Protein AF-A0A182S7D3-F1 (afdb_monomer_lite)

Secondary structure (DSSP, 8-state):
-HHHHHHHTT--HHHHHHHHHHHHHHHHHHHHHHH--TTSS---TT--TTSPPPPPPPPSSTT----TTS--HHHHHHHHHHHHHHHHHHTTT---TTS-EEEEE-HHHHHHTTPBPTTS-BHHHHHHHH-TTEEEEE----PPB-TT--B---PPPP----EEEEPPPHHHHHHHHHTT--S---EEEESS-----BTTTTBPPP----GGGG--EESS-HHHHHHHHHHHHHHHH-SEEEETT-TT-PPPSSSEEEEEEEEEEE-SPPEEEEE--TTT-EEEEE--EEEEEEEEEESTTHHHHHHHHHHHHTSHHHHHHTTTSS-EEEEEPPPEE--EE-TTS-EE-EEEEEEEEEE--EEEEE---------

Radius of gyration: 30.89 Å; chains: 1; bounding box: 76×73×77 Å

InterPro domains:
  IPR020049 Major capsid protein-like [PF09950] (2-107)
  IPR057087 Phage neck terminator protein gp12-like [PF23961] (223-374)

pLDDT: mean 70.42, std 15.83, range [34.47, 93.56]

Organism: NCBI:txid74869

Structure (mmCIF, N/CA/C/O backbone):
data_AF-A0A182S7D3-F1
#
_entry.id   AF-A0A182S7D3-F1
#
loop_
_atom_site.group_PDB
_atom_site.id
_atom_site.type_symbol
_atom_site.label_atom_id
_atom_site.label_alt_id
_atom_site.label_comp_id
_atom_site.label_asym_id
_atom_site.label_entity_id
_atom_site.label_seq_id
_atom_site.pdbx_PDB_ins_code
_atom_site.Cartn_x
_atom_site.Cartn_y
_atom_site.Cartn_z
_atom_site.occupancy
_atom_site.B_iso_or_equiv
_atom_site.auth_seq_id
_atom_site.auth_comp_id
_atom_site.auth_asym_id
_atom_site.auth_atom_id
_atom_site.pdbx_PDB_model_num
ATOM 1 N N . MET A 1 1 ? -31.418 5.088 -16.086 1.00 52.34 1 MET A N 1
ATOM 2 C CA . MET A 1 1 ? -30.795 6.236 -15.383 1.00 52.34 1 MET A CA 1
ATOM 3 C C . MET A 1 1 ? -29.413 6.576 -15.937 1.00 52.34 1 MET A C 1
ATOM 5 O O . MET A 1 1 ? -29.243 7.694 -16.395 1.00 52.34 1 MET A O 1
ATOM 9 N N . GLU A 1 2 ? -28.441 5.656 -15.984 1.00 40.53 2 GLU A N 1
ATOM 10 C CA . GLU A 1 2 ? -27.108 5.957 -16.558 1.00 40.53 2 GLU A CA 1
ATOM 11 C C . GLU A 1 2 ? -27.115 6.039 -18.105 1.00 40.53 2 GLU A C 1
ATOM 13 O O . GLU A 1 2 ? -26.462 6.889 -18.707 1.00 40.53 2 GLU A O 1
ATOM 18 N N . THR A 1 3 ? -27.926 5.206 -18.766 1.00 48.19 3 THR A N 1
ATOM 19 C CA . THR A 1 3 ? -28.121 5.200 -20.229 1.00 48.19 3 THR A CA 1
ATOM 20 C C . THR A 1 3 ? -28.857 6.436 -20.748 1.00 48.19 3 THR A C 1
ATOM 22 O O . THR A 1 3 ? -28.578 6.905 -21.850 1.00 48.19 3 THR A O 1
ATOM 25 N N . ASP A 1 4 ? -29.760 6.995 -19.940 1.00 54.22 4 ASP A N 1
ATOM 26 C CA . ASP A 1 4 ? -30.593 8.140 -20.323 1.00 54.22 4 ASP A CA 1
ATOM 27 C C . ASP A 1 4 ? -29.790 9.452 -20.280 1.00 54.22 4 ASP A C 1
ATOM 29 O O . ASP A 1 4 ? -29.941 10.300 -21.160 1.00 54.22 4 ASP A O 1
ATOM 33 N N . MET A 1 5 ? -28.851 9.577 -19.329 1.00 55.75 5 MET A N 1
ATOM 34 C CA . MET A 1 5 ? -27.890 10.690 -19.287 1.00 55.75 5 MET A CA 1
ATOM 35 C C . MET A 1 5 ? -26.846 10.607 -20.412 1.00 55.75 5 MET A C 1
ATOM 37 O O . MET A 1 5 ? -26.496 11.626 -21.007 1.00 55.75 5 MET A O 1
ATOM 41 N N . ALA A 1 6 ? -26.390 9.401 -20.774 1.00 48.56 6 ALA A N 1
ATOM 42 C CA . ALA A 1 6 ? -25.459 9.210 -21.890 1.00 48.56 6 ALA A CA 1
ATOM 43 C C . ALA A 1 6 ? -26.079 9.588 -23.251 1.00 48.56 6 ALA A C 1
ATOM 45 O O . ALA A 1 6 ? -25.394 10.131 -24.123 1.00 48.56 6 ALA A O 1
ATOM 46 N N . SER A 1 7 ? -27.391 9.376 -23.411 1.00 51.47 7 SER A N 1
ATOM 47 C CA . SER A 1 7 ? -28.125 9.774 -24.614 1.00 51.47 7 SER A CA 1
ATOM 48 C C . SER A 1 7 ? -28.259 11.297 -24.757 1.00 51.47 7 SER A C 1
ATOM 50 O O . SER A 1 7 ? -28.251 11.795 -25.884 1.00 51.47 7 SER A O 1
ATOM 52 N N . GLN A 1 8 ? -28.334 12.052 -23.652 1.00 55.19 8 GLN A N 1
ATOM 53 C CA . GLN A 1 8 ? -28.308 13.524 -23.680 1.00 55.19 8 GLN A CA 1
ATOM 54 C C . GLN A 1 8 ? -26.914 14.081 -24.018 1.00 55.19 8 GLN A C 1
ATOM 56 O O . GLN A 1 8 ? -26.815 15.113 -24.678 1.00 55.19 8 GLN A O 1
ATOM 61 N N . ALA A 1 9 ? -25.844 13.374 -23.640 1.00 52.66 9 ALA A N 1
ATOM 62 C CA . ALA A 1 9 ? -24.460 13.776 -23.900 1.00 52.66 9 ALA A CA 1
ATOM 63 C C . ALA A 1 9 ? -23.909 13.338 -25.276 1.00 52.66 9 ALA A C 1
ATOM 65 O O . ALA A 1 9 ? -22.778 13.681 -25.613 1.00 52.66 9 ALA A O 1
ATOM 66 N N . LYS A 1 10 ? -24.677 12.584 -26.084 1.00 52.88 10 LYS A N 1
ATOM 67 C CA . LYS A 1 10 ? -24.233 11.970 -27.360 1.00 52.88 10 LYS A CA 1
ATOM 68 C C . LYS A 1 10 ? -22.954 11.118 -27.238 1.00 52.88 10 LYS A C 1
ATOM 70 O O . LYS A 1 10 ? -22.226 10.954 -28.216 1.00 52.88 10 LYS A O 1
ATOM 75 N N . ILE A 1 11 ? -22.679 10.553 -26.063 1.00 58.66 11 ILE A N 1
ATOM 76 C CA . ILE A 1 11 ? -21.536 9.657 -25.841 1.00 58.66 11 ILE A CA 1
ATOM 77 C C . ILE A 1 11 ? -22.046 8.220 -25.952 1.00 58.66 11 ILE A C 1
ATOM 79 O O . ILE A 1 11 ? -23.001 7.841 -25.274 1.00 58.66 11 ILE A O 1
ATOM 83 N N . ASN A 1 12 ? -21.421 7.402 -26.805 1.00 60.12 12 ASN A N 1
ATOM 84 C CA . ASN A 1 12 ? -21.799 5.999 -27.004 1.00 60.12 12 ASN A CA 1
ATOM 85 C C . ASN A 1 12 ? -21.278 5.106 -25.858 1.00 60.12 12 ASN A C 1
ATOM 87 O O . ASN A 1 12 ? -20.518 4.163 -26.069 1.00 60.12 12 ASN A O 1
ATOM 91 N N . LEU A 1 13 ? -21.704 5.416 -24.631 1.00 56.69 13 LEU A N 1
ATOM 92 C CA . LEU A 1 13 ? -21.283 4.745 -23.402 1.00 56.69 13 LEU A CA 1
ATOM 93 C C . LEU A 1 13 ? -21.626 3.248 -23.418 1.00 56.69 13 LEU A C 1
ATOM 95 O O . LEU A 1 13 ? -20.858 2.426 -22.926 1.00 56.69 13 LEU A O 1
ATOM 99 N N . ALA A 1 14 ? -22.763 2.879 -24.016 1.00 57.06 14 ALA A N 1
ATOM 100 C CA . ALA A 1 14 ? -23.158 1.481 -24.175 1.00 57.06 14 ALA A CA 1
ATOM 101 C C . ALA A 1 14 ? -22.202 0.721 -25.112 1.00 57.06 14 ALA A C 1
ATOM 103 O O . ALA A 1 14 ? -21.780 -0.386 -24.783 1.00 57.06 14 ALA A O 1
ATOM 104 N N . GLY A 1 15 ? -21.806 1.329 -26.236 1.00 66.00 15 GLY A N 1
ATOM 105 C CA . GLY A 1 15 ? -20.821 0.755 -27.153 1.00 66.00 15 GLY A CA 1
ATOM 106 C C . GLY A 1 15 ? -19.423 0.649 -26.540 1.00 66.00 15 GLY A C 1
ATOM 107 O O . GLY A 1 15 ? -18.718 -0.327 -26.784 1.00 66.00 15 GLY A O 1
ATOM 108 N N . ASP A 1 16 ? -19.023 1.604 -25.702 1.00 66.25 16 ASP A N 1
ATOM 109 C CA . ASP A 1 16 ? -17.737 1.556 -24.996 1.00 66.25 16 ASP A CA 1
ATOM 110 C C . ASP A 1 16 ? -17.714 0.471 -23.916 1.00 66.25 16 ASP A C 1
ATOM 112 O O . ASP A 1 16 ? -16.761 -0.307 -23.853 1.00 66.25 16 ASP A O 1
ATOM 116 N N . LYS A 1 17 ? -18.800 0.325 -23.142 1.00 68.38 17 LYS A N 1
ATOM 117 C CA . LYS A 1 17 ? -18.954 -0.774 -22.175 1.00 68.38 17 LYS A CA 1
ATOM 118 C C . LYS A 1 17 ? -18.961 -2.141 -22.871 1.00 68.38 17 LYS A C 1
ATOM 120 O O . LYS A 1 17 ? -18.296 -3.060 -22.400 1.00 68.38 17 LYS A O 1
ATOM 125 N N . GLN A 1 18 ? -19.636 -2.277 -24.017 1.00 68.38 18 GLN A N 1
ATOM 126 C CA . GLN A 1 18 ? -19.625 -3.516 -24.807 1.00 68.38 18 GLN A CA 1
ATOM 127 C C . GLN A 1 18 ? -18.236 -3.838 -25.378 1.00 68.38 18 GLN A C 1
ATOM 129 O O . GLN A 1 18 ? -17.811 -4.989 -25.316 1.00 68.38 18 GLN A O 1
ATOM 134 N N . ARG A 1 19 ? -17.492 -2.841 -25.878 1.00 67.62 19 ARG A N 1
ATOM 135 C CA . ARG A 1 19 ? -16.115 -3.028 -26.374 1.00 67.62 19 ARG A CA 1
ATOM 136 C C . ARG A 1 19 ? -15.132 -3.388 -25.260 1.00 67.62 19 ARG A C 1
ATOM 138 O O . ARG A 1 19 ? -14.285 -4.261 -25.455 1.00 67.62 19 ARG A O 1
ATOM 145 N N . ALA A 1 20 ? -15.262 -2.766 -24.090 1.00 61.56 20 ALA A N 1
ATOM 146 C CA . ALA A 1 20 ? -14.459 -3.098 -22.916 1.00 61.56 20 ALA A CA 1
ATOM 147 C C . ALA A 1 20 ? -14.761 -4.518 -22.402 1.00 61.56 20 ALA A C 1
ATOM 149 O O . ALA A 1 20 ? -13.838 -5.274 -22.086 1.00 61.56 20 ALA A O 1
ATOM 150 N N . ALA A 1 21 ? -16.040 -4.909 -22.382 1.00 65.88 21 ALA A N 1
ATOM 151 C CA . ALA A 1 21 ? -16.456 -6.265 -22.035 1.00 65.88 21 ALA A CA 1
ATOM 152 C C . ALA A 1 21 ? -15.928 -7.298 -23.044 1.00 65.88 21 ALA A C 1
ATOM 154 O O . ALA A 1 21 ? -15.332 -8.287 -22.627 1.00 65.88 21 ALA A O 1
ATOM 155 N N . ALA A 1 22 ? -16.056 -7.040 -24.351 1.00 69.75 22 ALA A N 1
ATOM 156 C CA . ALA A 1 22 ? -15.516 -7.904 -25.404 1.00 69.75 22 ALA A CA 1
ATOM 157 C C . ALA A 1 22 ? -13.999 -8.094 -25.261 1.00 69.75 22 ALA A C 1
ATOM 159 O O . ALA A 1 22 ? -13.519 -9.220 -25.239 1.00 69.75 22 ALA A O 1
ATOM 160 N N . THR A 1 23 ? -13.257 -7.009 -25.026 1.00 70.44 23 THR A N 1
ATOM 161 C CA . THR A 1 23 ? -11.801 -7.073 -24.815 1.00 70.44 23 THR A CA 1
ATOM 162 C C . THR A 1 23 ? -11.437 -7.894 -23.576 1.00 70.44 23 THR A C 1
ATOM 164 O O . THR A 1 23 ? -10.465 -8.645 -23.584 1.00 70.44 23 THR A O 1
ATOM 167 N N . THR A 1 24 ? -12.215 -7.777 -22.497 1.00 70.06 24 THR A N 1
ATOM 168 C CA . THR A 1 24 ? -11.988 -8.562 -21.275 1.00 70.06 24 THR A CA 1
ATOM 169 C C . THR A 1 24 ? -12.238 -10.048 -21.523 1.00 70.06 24 THR A C 1
ATOM 171 O O . THR A 1 24 ? -11.423 -10.872 -21.117 1.00 70.06 24 THR A O 1
ATOM 174 N N . ILE A 1 25 ? -13.309 -10.381 -22.248 1.00 76.56 25 ILE A N 1
ATOM 175 C CA . ILE A 1 25 ? -13.624 -11.755 -22.654 1.00 76.56 25 ILE A CA 1
ATOM 176 C C . ILE A 1 25 ? -12.518 -12.319 -23.551 1.00 76.56 25 ILE A C 1
ATOM 178 O O . ILE A 1 25 ? -12.080 -13.441 -23.321 1.00 76.56 25 ILE A O 1
ATOM 182 N N . ASP A 1 26 ? -12.017 -11.547 -24.517 1.00 72.12 26 ASP A N 1
ATOM 183 C CA . ASP A 1 26 ? -10.931 -11.976 -25.406 1.00 72.12 26 ASP A CA 1
ATOM 184 C C . ASP A 1 26 ? -9.629 -12.245 -24.631 1.00 72.12 26 ASP A C 1
ATOM 186 O O . ASP A 1 26 ? -8.905 -13.204 -24.913 1.00 72.12 26 ASP A O 1
ATOM 190 N N . ILE A 1 27 ? -9.325 -11.426 -23.619 1.00 69.88 27 ILE A N 1
ATOM 191 C CA . ILE A 1 27 ? -8.166 -11.630 -22.738 1.00 69.88 27 ILE A CA 1
ATOM 192 C C . ILE A 1 27 ? -8.339 -12.893 -21.894 1.00 69.88 27 ILE A C 1
ATOM 194 O O . ILE A 1 27 ? -7.408 -13.696 -21.804 1.00 69.88 27 ILE A O 1
ATOM 198 N N . ASP A 1 28 ? -9.504 -13.076 -21.276 1.00 70.62 28 ASP A N 1
ATOM 199 C CA . ASP A 1 28 ? -9.765 -14.237 -20.428 1.00 70.62 28 ASP A CA 1
ATOM 200 C C . ASP A 1 28 ? -9.790 -15.527 -21.270 1.00 70.62 28 ASP A C 1
ATOM 202 O O . ASP A 1 28 ? -9.189 -16.525 -20.875 1.00 70.62 28 ASP A O 1
ATOM 206 N N . ALA A 1 29 ? -10.337 -15.483 -22.490 1.00 75.75 29 ALA A N 1
ATOM 207 C CA . ALA A 1 29 ? -10.252 -16.572 -23.463 1.00 75.75 29 ALA A CA 1
ATOM 208 C C . ALA A 1 29 ? -8.794 -16.925 -23.802 1.00 75.75 29 ALA A C 1
ATOM 210 O O . ALA A 1 29 ? -8.410 -18.092 -23.724 1.00 75.75 29 ALA A O 1
ATOM 211 N N . ASN A 1 30 ? -7.950 -15.932 -24.102 1.00 72.62 30 ASN A N 1
ATOM 212 C CA . ASN A 1 30 ? -6.520 -16.155 -24.343 1.00 72.62 30 ASN A CA 1
ATOM 213 C C . ASN A 1 30 ? -5.810 -16.777 -23.131 1.00 72.62 30 ASN A C 1
ATOM 215 O O . ASN A 1 30 ? -4.977 -17.669 -23.298 1.00 72.62 30 ASN A O 1
ATOM 219 N N . LYS A 1 31 ? -6.155 -16.358 -21.906 1.00 72.56 31 LYS A N 1
ATOM 220 C CA . LYS A 1 31 ? -5.618 -16.966 -20.679 1.00 72.56 31 LYS A CA 1
ATOM 221 C C . LYS A 1 31 ? -6.038 -18.426 -20.541 1.00 72.56 31 LYS A C 1
ATOM 223 O O . LYS A 1 31 ? -5.186 -19.253 -20.222 1.00 72.56 31 LYS A O 1
ATOM 228 N N . PHE A 1 32 ? -7.294 -18.756 -20.836 1.00 74.38 32 PHE A N 1
ATOM 229 C CA . PHE A 1 32 ? -7.765 -20.142 -20.818 1.00 74.38 32 PHE A CA 1
ATOM 230 C C . PHE A 1 32 ? -7.046 -21.010 -21.854 1.00 74.38 32 PHE A C 1
ATOM 232 O O . PHE A 1 32 ? -6.624 -22.112 -21.517 1.00 74.38 32 PHE A O 1
ATOM 239 N N . TYR A 1 33 ? -6.815 -20.509 -23.073 1.00 75.50 33 TYR A N 1
ATOM 240 C CA . TYR A 1 33 ? -6.052 -21.247 -24.088 1.00 75.50 33 TYR A CA 1
ATOM 241 C C . TYR A 1 33 ? -4.586 -21.491 -23.691 1.00 75.50 33 TYR A C 1
ATOM 243 O O . TYR A 1 33 ? -3.996 -22.486 -24.109 1.00 75.50 33 TYR A O 1
ATOM 251 N N . LEU A 1 34 ? -3.984 -20.615 -22.879 1.00 72.12 34 LEU A N 1
ATOM 252 C CA . LEU A 1 34 ? -2.578 -20.725 -22.473 1.00 72.12 34 LEU A CA 1
ATOM 253 C C . LEU A 1 34 ? -2.375 -21.542 -21.196 1.00 72.12 34 LEU A C 1
ATOM 255 O O . LEU A 1 34 ? -1.514 -22.416 -21.170 1.00 72.12 34 LEU A O 1
ATOM 259 N N . LEU A 1 35 ? -3.145 -21.263 -20.145 1.00 72.06 35 LEU A N 1
ATOM 260 C CA . LEU A 1 35 ? -2.928 -21.808 -18.799 1.00 72.06 35 LEU A CA 1
ATOM 261 C C . LEU A 1 35 ? -3.983 -22.843 -18.387 1.00 72.06 35 LEU A C 1
ATOM 263 O O . LEU A 1 35 ? -3.781 -23.574 -17.417 1.00 72.06 35 LEU A O 1
ATOM 267 N N . GLY A 1 36 ? -5.085 -22.945 -19.131 1.00 73.06 36 GLY A N 1
ATOM 268 C CA . GLY A 1 36 ? -6.208 -23.799 -18.767 1.00 73.06 36 GLY A CA 1
ATOM 269 C C . GLY A 1 36 ? -7.051 -23.224 -17.628 1.00 73.06 36 GLY A C 1
ATOM 270 O O . GLY A 1 36 ? -6.941 -22.048 -17.274 1.00 73.06 36 GLY A O 1
ATOM 271 N N . VAL A 1 37 ? -7.921 -24.058 -17.056 1.00 70.69 37 VAL A N 1
ATOM 272 C CA . VAL A 1 37 ? -8.798 -23.688 -15.933 1.00 70.69 37 VAL A CA 1
ATOM 273 C C . VAL A 1 37 ? -8.447 -24.531 -14.713 1.00 70.69 37 VAL A C 1
ATOM 275 O O . VAL A 1 37 ? -8.541 -25.756 -14.749 1.00 70.69 37 VAL A O 1
ATOM 278 N N . GLN A 1 38 ? -8.086 -23.878 -13.607 1.00 66.25 38 GLN A N 1
ATOM 279 C CA . GLN A 1 38 ? -7.780 -24.565 -12.353 1.00 66.25 38 GLN A CA 1
ATOM 280 C C . GLN A 1 38 ? -8.989 -25.389 -11.875 1.00 66.25 38 GLN A C 1
ATOM 282 O O . GLN A 1 38 ? -10.108 -24.884 -11.802 1.00 66.25 38 GLN A O 1
ATOM 287 N N . GLY A 1 39 ? -8.765 -26.668 -11.562 1.00 66.69 39 GLY A N 1
ATOM 288 C CA . GLY A 1 39 ? -9.814 -27.581 -11.092 1.00 66.69 39 GLY A CA 1
ATOM 289 C C . GLY A 1 39 ? -10.721 -28.156 -12.188 1.00 66.69 39 GLY A C 1
ATOM 290 O O . GLY A 1 39 ? -11.685 -28.846 -11.861 1.00 66.69 39 GLY A O 1
ATOM 291 N N . LYS A 1 40 ? -10.432 -27.909 -13.473 1.00 69.69 40 LYS A N 1
ATOM 292 C CA . LYS A 1 40 ? -11.088 -28.576 -14.608 1.00 69.69 40 LYS A CA 1
ATOM 293 C C . LYS A 1 40 ? -10.045 -29.229 -15.511 1.00 69.69 40 LYS A C 1
ATOM 295 O O . LYS A 1 40 ? -8.933 -28.729 -15.629 1.00 69.69 40 LYS A O 1
ATOM 300 N N . GLU A 1 41 ? -10.423 -30.295 -16.210 1.00 68.44 41 GLU A N 1
ATOM 301 C CA . GLU A 1 41 ? -9.580 -30.988 -17.206 1.00 68.44 41 GLU A CA 1
ATOM 302 C C . GLU A 1 41 ? -9.449 -30.196 -18.526 1.00 68.44 41 GLU A C 1
ATOM 304 O O . GLU A 1 41 ? -9.427 -30.753 -19.619 1.00 68.44 41 GLU A O 1
ATOM 309 N N . ILE A 1 42 ? -9.414 -28.866 -18.440 1.00 69.56 42 ILE A N 1
ATOM 310 C CA . ILE A 1 42 ? -9.184 -27.977 -19.576 1.00 69.56 42 ILE A CA 1
ATOM 311 C C . ILE A 1 42 ? -7.753 -27.484 -19.433 1.00 69.56 42 ILE A C 1
ATOM 313 O O . ILE A 1 42 ? -7.489 -26.541 -18.684 1.00 69.56 42 ILE A O 1
ATOM 317 N N . TYR A 1 43 ? -6.838 -28.151 -20.127 1.00 70.25 43 TYR A N 1
ATOM 318 C CA . TYR A 1 43 ? -5.423 -27.807 -20.130 1.00 70.25 43 TYR A CA 1
ATOM 319 C C . TYR A 1 43 ? -5.114 -26.833 -21.265 1.00 70.25 43 TYR A C 1
ATOM 321 O O . TYR A 1 43 ? -5.550 -27.019 -22.400 1.00 70.25 43 TYR A O 1
ATOM 329 N N . GLY A 1 44 ? -4.385 -25.766 -20.940 1.00 69.62 44 GLY A N 1
ATOM 330 C CA . GLY A 1 44 ? -3.875 -24.819 -21.926 1.00 69.62 44 GLY A CA 1
ATOM 331 C C . GLY A 1 44 ? -2.528 -25.264 -22.493 1.00 69.62 44 GLY A C 1
ATOM 332 O O . GLY A 1 44 ? -1.884 -26.167 -21.960 1.00 69.62 44 GLY A O 1
ATOM 333 N N . ALA A 1 45 ? -2.065 -24.584 -23.541 1.00 69.94 45 ALA A N 1
ATOM 334 C CA . ALA A 1 45 ? -0.824 -24.914 -24.247 1.00 69.94 45 ALA A CA 1
ATOM 335 C C . ALA A 1 45 ? 0.439 -24.959 -23.355 1.00 69.94 45 ALA A C 1
ATOM 337 O O . ALA A 1 45 ? 1.431 -25.574 -23.739 1.00 69.94 45 ALA A O 1
ATOM 338 N N . LEU A 1 46 ? 0.425 -24.311 -22.184 1.00 71.50 46 LEU A N 1
ATOM 339 C CA . LEU A 1 46 ? 1.547 -24.266 -21.237 1.00 71.50 46 LEU A CA 1
ATOM 340 C C . LEU A 1 46 ? 1.351 -25.144 -19.991 1.00 71.50 46 LEU A C 1
ATOM 342 O O . LEU A 1 46 ? 2.274 -25.249 -19.189 1.00 71.50 46 LEU A O 1
ATOM 346 N N . ASN A 1 47 ? 0.170 -25.740 -19.803 1.00 68.94 47 ASN A N 1
ATOM 347 C CA . ASN A 1 47 ? -0.209 -26.450 -18.575 1.00 68.94 47 ASN A CA 1
ATOM 348 C C . ASN A 1 47 ? -0.708 -27.886 -18.841 1.00 68.94 47 ASN A C 1
ATOM 350 O O . ASN A 1 47 ? -1.376 -28.479 -17.998 1.00 68.94 47 ASN A O 1
ATOM 354 N N . ASP A 1 48 ? -0.431 -28.441 -20.025 1.00 71.25 48 ASP A N 1
ATOM 355 C CA . ASP A 1 48 ? -0.740 -29.838 -20.352 1.00 71.25 48 ASP A CA 1
ATOM 356 C C . ASP A 1 48 ? 0.133 -30.793 -19.504 1.00 71.25 48 ASP A C 1
ATOM 358 O O . ASP A 1 48 ? 1.359 -30.654 -19.509 1.00 71.25 48 ASP A O 1
ATOM 362 N N . PRO A 1 49 ? -0.451 -31.775 -18.789 1.00 65.88 49 PRO A N 1
ATOM 363 C CA . PRO A 1 49 ? 0.289 -32.776 -18.018 1.00 65.88 49 PRO A CA 1
ATOM 364 C C . PRO A 1 49 ? 1.283 -33.605 -18.842 1.00 65.88 49 PRO A C 1
ATOM 366 O O . PRO A 1 49 ? 2.251 -34.125 -18.290 1.00 65.88 49 PRO A O 1
ATOM 369 N N . ASN A 1 50 ? 1.062 -33.735 -20.153 1.00 70.88 50 ASN A N 1
ATOM 370 C CA . ASN A 1 50 ? 1.967 -34.428 -21.070 1.00 70.88 50 ASN A CA 1
ATOM 371 C C . ASN A 1 50 ? 3.061 -33.505 -21.633 1.00 70.88 50 ASN A C 1
ATOM 373 O O . ASN A 1 50 ? 3.917 -33.957 -22.401 1.00 70.88 50 ASN A O 1
ATOM 377 N N . LEU A 1 51 ? 3.052 -32.213 -21.279 1.00 68.00 51 LEU A N 1
ATOM 378 C CA . LEU A 1 51 ? 4.067 -31.274 -21.726 1.00 68.00 51 LEU A CA 1
ATOM 379 C C . LEU A 1 51 ? 5.393 -31.582 -21.036 1.00 68.00 51 LEU A C 1
ATOM 381 O O . LEU A 1 51 ? 5.517 -31.669 -19.816 1.00 68.00 51 LEU A O 1
ATOM 385 N N . THR A 1 52 ? 6.439 -31.707 -21.836 1.00 65.69 52 THR A N 1
ATOM 386 C CA . THR A 1 52 ? 7.782 -31.891 -21.297 1.00 65.69 52 THR A CA 1
ATOM 387 C C . THR A 1 52 ? 8.273 -30.603 -20.612 1.00 65.69 52 THR A C 1
ATOM 389 O O . THR A 1 52 ? 8.054 -29.516 -21.141 1.00 65.69 52 THR A O 1
ATOM 392 N N . ALA A 1 53 ? 8.992 -30.714 -19.488 1.00 65.94 53 ALA A N 1
ATOM 393 C CA . ALA A 1 53 ? 9.426 -29.572 -18.664 1.00 65.94 53 ALA A CA 1
ATOM 394 C C . ALA A 1 53 ? 10.122 -28.455 -19.465 1.00 65.94 53 ALA A C 1
ATOM 396 O O . ALA A 1 53 ? 10.968 -28.759 -20.300 1.00 65.94 53 ALA A O 1
ATOM 397 N N . ALA A 1 54 ? 9.821 -27.180 -19.212 1.00 69.31 54 ALA A N 1
ATOM 398 C CA . ALA A 1 54 ? 10.378 -26.051 -19.969 1.00 69.31 54 ALA A CA 1
ATOM 399 C C . ALA A 1 54 ? 11.923 -26.074 -20.054 1.00 69.31 54 ALA A C 1
ATOM 401 O O . ALA A 1 54 ? 12.602 -26.440 -19.095 1.00 69.31 54 ALA A O 1
ATOM 402 N N . ILE A 1 55 ? 12.494 -25.692 -21.206 1.00 75.56 55 ILE A N 1
ATOM 403 C CA . ILE A 1 55 ? 13.949 -25.480 -21.319 1.00 75.56 55 ILE A CA 1
ATOM 404 C C . ILE A 1 55 ? 14.309 -24.206 -20.551 1.00 75.56 55 ILE A C 1
ATOM 406 O O . ILE A 1 55 ? 13.717 -23.155 -20.790 1.00 75.56 55 ILE A O 1
ATOM 410 N N . VAL A 1 56 ? 15.310 -24.289 -19.677 1.00 73.38 56 VAL A N 1
ATOM 411 C CA . VAL A 1 56 ? 15.936 -23.107 -19.073 1.00 73.38 56 VAL A CA 1
ATOM 412 C C . VAL A 1 56 ? 16.951 -22.541 -20.063 1.00 73.38 56 VAL A C 1
ATOM 414 O O . VAL A 1 56 ? 17.787 -23.277 -20.587 1.00 73.38 56 VAL A O 1
ATOM 417 N N . ALA A 1 57 ? 16.871 -21.240 -20.334 1.00 75.06 57 ALA A N 1
ATOM 418 C CA . ALA A 1 57 ? 17.812 -20.554 -21.210 1.00 75.06 57 ALA A CA 1
ATOM 419 C C . ALA A 1 57 ? 19.245 -20.669 -20.652 1.00 75.06 57 ALA A C 1
ATOM 421 O O . ALA A 1 57 ? 19.444 -20.571 -19.440 1.00 75.06 57 ALA A O 1
ATOM 422 N N . ALA A 1 58 ? 20.249 -20.858 -21.514 1.00 75.88 58 ALA A N 1
ATOM 423 C CA . ALA A 1 58 ? 21.618 -21.105 -21.050 1.00 75.88 58 ALA A CA 1
ATOM 424 C C . ALA A 1 58 ? 22.177 -19.891 -20.274 1.00 75.88 58 ALA A C 1
ATOM 426 O O . ALA A 1 58 ? 21.939 -18.758 -20.692 1.00 75.88 58 ALA A O 1
ATOM 427 N N . PRO A 1 59 ? 22.905 -20.063 -19.160 1.00 72.12 59 PRO A N 1
ATOM 428 C CA . PRO A 1 59 ? 23.500 -18.930 -18.453 1.00 72.12 59 PRO A CA 1
ATOM 429 C C . PRO A 1 59 ? 24.561 -18.234 -19.321 1.00 72.12 59 PRO A C 1
ATOM 431 O O . PRO A 1 59 ? 25.210 -18.867 -20.152 1.00 72.12 59 PRO A O 1
ATOM 434 N N . VAL A 1 60 ? 24.768 -16.933 -19.096 1.00 67.19 60 VAL A N 1
ATOM 435 C CA . VAL A 1 60 ? 25.748 -16.097 -19.832 1.00 67.19 60 VAL A CA 1
ATOM 436 C C . VAL A 1 60 ? 27.212 -16.453 -19.483 1.00 67.19 60 VAL A C 1
ATOM 438 O O . VAL A 1 60 ? 28.143 -15.994 -20.137 1.00 67.19 60 VAL A O 1
ATOM 441 N N . GLY A 1 61 ? 27.442 -17.308 -18.476 1.00 62.91 61 GLY A N 1
ATOM 442 C CA . GLY A 1 61 ? 28.770 -17.755 -18.039 1.00 62.91 61 GLY A CA 1
ATOM 443 C C . GLY A 1 61 ? 28.765 -18.342 -16.622 1.00 62.91 61 GLY A C 1
ATOM 444 O O . GLY A 1 61 ? 27.707 -18.648 -16.068 1.00 62.91 61 GLY A O 1
ATOM 445 N N . ALA A 1 62 ? 29.948 -18.492 -16.015 1.00 45.25 62 ALA A N 1
ATOM 446 C CA . ALA A 1 62 ? 30.085 -18.952 -14.631 1.00 45.25 62 ALA A CA 1
ATOM 447 C C . ALA A 1 62 ? 29.550 -17.881 -13.660 1.00 45.25 62 ALA A C 1
ATOM 449 O O . ALA A 1 62 ? 30.166 -16.834 -13.489 1.00 45.25 62 ALA A O 1
ATOM 450 N N . GLY A 1 63 ? 28.379 -18.138 -13.068 1.00 56.84 63 GLY A N 1
ATOM 451 C CA . GLY A 1 63 ? 27.646 -17.190 -12.214 1.00 56.84 63 GLY A CA 1
ATOM 452 C C . GLY A 1 63 ? 26.596 -16.333 -12.940 1.00 56.84 63 GLY A C 1
ATOM 453 O O . GLY A 1 63 ? 26.011 -15.451 -12.323 1.00 56.84 63 GLY A O 1
ATOM 454 N N . GLY A 1 64 ? 26.351 -16.572 -14.236 1.00 53.59 64 GLY A N 1
ATOM 455 C CA . GLY A 1 64 ? 25.487 -15.730 -15.069 1.00 53.59 64 GLY A CA 1
ATOM 456 C C . GLY A 1 64 ? 23.983 -15.974 -14.898 1.00 53.59 64 GLY A C 1
ATOM 457 O O . GLY A 1 64 ? 23.516 -17.112 -14.853 1.00 53.59 64 GLY A O 1
ATOM 458 N N . SER A 1 65 ? 23.224 -14.879 -14.885 1.00 62.62 65 SER A N 1
ATOM 459 C CA . SER A 1 65 ? 21.760 -14.839 -14.964 1.00 62.62 65 SER A CA 1
ATOM 460 C C . SER A 1 65 ? 21.246 -15.497 -16.266 1.00 62.62 65 SER A C 1
ATOM 462 O O . SER A 1 65 ? 21.810 -15.255 -17.336 1.00 62.62 65 SER A O 1
ATOM 464 N N . PRO A 1 66 ? 20.183 -16.329 -16.230 1.00 70.81 66 PRO A N 1
ATOM 465 C CA . PRO A 1 66 ? 19.570 -16.906 -17.432 1.00 70.81 66 PRO A CA 1
ATOM 466 C C . PRO A 1 66 ? 18.661 -15.910 -18.178 1.00 70.81 66 PRO A C 1
ATOM 468 O O . PRO A 1 66 ? 18.036 -16.269 -19.181 1.00 70.81 66 PRO A O 1
ATOM 471 N N . LEU A 1 67 ? 18.537 -14.670 -17.691 1.00 77.69 67 LEU A N 1
ATOM 472 C CA . LEU A 1 67 ? 17.622 -13.676 -18.241 1.00 77.69 67 LEU A CA 1
ATOM 473 C C . LEU A 1 67 ? 18.046 -13.260 -19.654 1.00 77.69 67 LEU A C 1
ATOM 475 O O . LEU A 1 67 ? 19.179 -12.865 -19.902 1.00 77.69 67 LEU A O 1
ATOM 479 N N . TRP A 1 68 ? 17.092 -13.256 -20.589 1.00 76.12 68 TRP A N 1
ATOM 480 C CA . TRP A 1 68 ? 17.300 -12.772 -21.964 1.00 76.12 68 TRP A CA 1
ATOM 481 C C . TRP A 1 68 ? 17.727 -11.297 -22.054 1.00 76.12 68 TRP A C 1
ATOM 483 O O . TRP A 1 68 ? 18.214 -10.866 -23.105 1.00 76.12 68 TRP A O 1
ATOM 493 N N . ALA A 1 69 ? 17.538 -10.528 -20.976 1.00 74.94 69 ALA A N 1
ATOM 494 C CA . ALA A 1 69 ? 17.998 -9.149 -20.860 1.00 74.94 69 ALA A CA 1
ATOM 495 C C . ALA A 1 69 ? 19.528 -9.052 -20.940 1.00 74.94 69 ALA A C 1
ATOM 497 O O . ALA A 1 69 ? 20.026 -8.232 -21.708 1.00 74.94 69 ALA A O 1
ATOM 498 N N . ASP A 1 70 ? 20.227 -9.958 -20.256 1.00 78.50 70 ASP A N 1
ATOM 499 C CA . ASP A 1 70 ? 21.683 -9.924 -20.063 1.00 78.50 70 ASP A CA 1
ATOM 500 C C . ASP A 1 70 ? 22.448 -10.625 -21.197 1.00 78.50 70 ASP A C 1
ATOM 502 O O . ASP A 1 70 ? 23.675 -10.619 -21.236 1.00 78.50 70 ASP A O 1
ATOM 506 N N . LYS A 1 71 ? 21.718 -11.253 -22.127 1.00 78.62 71 LYS A N 1
ATOM 507 C CA . LYS A 1 71 ? 22.283 -12.034 -23.231 1.00 78.62 71 LYS A CA 1
ATOM 508 C C . LYS A 1 71 ? 22.689 -11.175 -24.415 1.00 78.62 71 LYS A C 1
ATOM 510 O O . LYS A 1 71 ? 21.950 -10.275 -24.820 1.00 78.62 71 LYS A O 1
ATOM 515 N N . ASP A 1 72 ? 23.794 -11.548 -25.045 1.00 82.94 72 ASP A N 1
ATOM 516 C CA . ASP A 1 72 ? 24.170 -11.014 -26.348 1.00 82.94 72 ASP A CA 1
ATOM 517 C C . ASP A 1 72 ? 23.292 -11.589 -27.486 1.00 82.94 72 ASP A C 1
ATOM 519 O O . ASP A 1 72 ? 22.487 -12.514 -27.322 1.00 82.94 72 ASP A O 1
ATOM 523 N N . THR A 1 73 ? 23.429 -11.008 -28.675 1.00 79.88 73 THR A N 1
ATOM 524 C CA . THR A 1 73 ? 22.675 -11.380 -29.881 1.00 79.88 73 THR A CA 1
ATOM 525 C C . THR A 1 73 ? 22.910 -12.846 -30.296 1.00 79.88 73 THR A C 1
ATOM 527 O O . THR A 1 73 ? 21.973 -13.520 -30.729 1.00 79.88 73 THR A O 1
ATOM 530 N N . GLN A 1 74 ? 24.121 -13.382 -30.117 1.00 82.19 74 GLN A N 1
ATOM 531 C CA . GLN A 1 74 ? 24.467 -14.759 -30.484 1.00 82.19 74 GLN A CA 1
ATOM 532 C C . GLN A 1 74 ? 23.926 -15.776 -29.469 1.00 82.19 74 GLN A C 1
ATOM 534 O O . GLN A 1 74 ? 23.406 -16.822 -29.850 1.00 82.19 74 GLN A O 1
ATOM 539 N N . GLN A 1 75 ? 23.979 -15.461 -28.180 1.00 84.56 75 GLN A N 1
ATOM 540 C CA . GLN A 1 75 ? 23.427 -16.254 -27.088 1.00 84.56 75 GLN A CA 1
ATOM 541 C C . GLN A 1 75 ? 21.904 -16.368 -27.202 1.00 84.56 75 GLN A C 1
ATOM 543 O O . GLN A 1 75 ? 21.360 -17.459 -27.037 1.00 84.56 75 GLN A O 1
ATOM 548 N N . ARG A 1 76 ? 21.214 -15.278 -27.568 1.00 84.88 76 ARG A N 1
ATOM 549 C CA . ARG A 1 76 ? 19.766 -15.305 -27.853 1.00 84.88 76 ARG A CA 1
ATOM 550 C C . ARG A 1 76 ? 19.434 -16.195 -29.051 1.00 84.88 76 ARG A C 1
ATOM 552 O O . ARG A 1 76 ? 18.468 -16.950 -28.999 1.00 84.88 76 ARG A O 1
ATOM 559 N N . TYR A 1 77 ? 20.235 -16.136 -30.115 1.00 84.81 77 TYR A N 1
ATOM 560 C CA . TYR A 1 77 ? 20.079 -17.028 -31.267 1.00 84.81 77 TYR A CA 1
ATOM 561 C C . TYR A 1 77 ? 20.283 -18.503 -30.876 1.00 84.81 77 TYR A C 1
ATOM 563 O O . TYR A 1 77 ? 19.467 -19.357 -31.224 1.00 84.81 77 TYR A O 1
ATOM 571 N N . ASN A 1 78 ? 21.314 -18.795 -30.080 1.00 85.75 78 ASN A N 1
ATOM 572 C CA . ASN A 1 78 ? 21.612 -20.145 -29.605 1.00 85.75 78 ASN A CA 1
ATOM 573 C C . ASN A 1 78 ? 20.503 -20.725 -28.712 1.00 85.75 78 ASN A C 1
ATOM 575 O O . ASN A 1 78 ? 20.228 -21.919 -28.801 1.00 85.75 78 ASN A O 1
ATOM 579 N N . ASP A 1 79 ? 19.822 -19.909 -27.902 1.00 84.69 79 ASP A N 1
ATOM 580 C CA . ASP A 1 79 ? 18.658 -20.369 -27.132 1.00 84.69 79 ASP A CA 1
ATOM 581 C C . ASP A 1 79 ? 17.501 -20.813 -28.040 1.00 84.69 79 ASP A C 1
ATOM 583 O O . ASP A 1 79 ? 16.860 -21.832 -27.777 1.00 84.69 79 ASP A O 1
ATOM 587 N N . VAL A 1 80 ? 17.230 -20.071 -29.122 1.00 85.12 80 VAL A N 1
ATOM 588 C CA . VAL A 1 80 ? 16.177 -20.437 -30.086 1.00 85.12 80 VAL A CA 1
ATOM 589 C C . VAL A 1 80 ? 16.556 -21.716 -30.834 1.00 85.12 80 VAL A C 1
ATOM 591 O O . VAL A 1 80 ? 15.706 -22.582 -31.043 1.00 85.12 80 VAL A O 1
ATOM 594 N N . LEU A 1 81 ? 17.836 -21.891 -31.172 1.00 85.75 81 LEU A N 1
ATOM 595 C CA . LEU A 1 81 ? 18.331 -23.148 -31.731 1.00 85.75 81 LEU A CA 1
ATOM 596 C C . LEU A 1 81 ? 18.220 -24.311 -30.743 1.00 85.75 81 LEU A C 1
ATOM 598 O O . LEU A 1 81 ? 17.854 -25.407 -31.152 1.00 85.75 81 LEU A O 1
ATOM 602 N N . ALA A 1 82 ? 18.483 -24.095 -29.453 1.00 86.25 82 ALA A N 1
ATOM 603 C CA . ALA A 1 82 ? 18.311 -25.123 -28.429 1.00 86.25 82 ALA A CA 1
ATOM 604 C C . ALA A 1 82 ? 16.835 -25.534 -28.276 1.00 86.25 82 ALA A C 1
ATOM 606 O O . ALA A 1 82 ? 16.532 -26.723 -28.141 1.00 86.25 82 ALA A O 1
ATOM 607 N N . LEU A 1 83 ? 15.911 -24.569 -28.365 1.00 84.75 83 LEU A N 1
ATOM 608 C CA . LEU A 1 83 ? 14.469 -24.825 -28.397 1.00 84.75 83 LEU A CA 1
ATOM 609 C C . LEU A 1 83 ? 14.082 -25.686 -29.604 1.00 84.75 83 LEU A C 1
ATOM 611 O O . LEU A 1 83 ? 13.386 -26.691 -29.453 1.00 84.75 83 LEU A O 1
ATOM 615 N N . PHE A 1 84 ? 14.575 -25.326 -30.788 1.00 85.06 84 PHE A N 1
ATOM 616 C CA . PHE A 1 84 ? 14.312 -26.082 -32.006 1.00 85.06 84 PHE A CA 1
ATOM 617 C C . PHE A 1 84 ? 14.944 -27.479 -31.968 1.00 85.06 84 PHE A C 1
ATOM 619 O O . PHE A 1 84 ? 14.274 -28.464 -32.258 1.00 85.06 84 PHE A O 1
ATOM 626 N N . ALA A 1 85 ? 16.191 -27.604 -31.514 1.00 84.69 85 ALA A N 1
ATOM 627 C CA . ALA A 1 85 ? 16.864 -28.890 -31.364 1.00 84.69 85 ALA A CA 1
ATOM 628 C C . ALA A 1 85 ? 16.076 -29.836 -30.449 1.00 84.69 85 ALA A C 1
ATOM 630 O O . ALA A 1 85 ? 15.977 -31.032 -30.723 1.00 84.69 85 ALA A O 1
ATOM 631 N N . ARG A 1 86 ? 15.462 -29.323 -29.378 1.00 83.00 86 ARG A N 1
ATOM 632 C CA . ARG A 1 86 ? 14.575 -30.134 -28.540 1.00 83.00 86 ARG A CA 1
ATOM 633 C C . ARG A 1 86 ? 13.323 -30.585 -29.287 1.00 83.00 86 ARG A C 1
ATOM 635 O O . ARG A 1 86 ? 12.969 -31.755 -29.171 1.00 83.00 86 ARG A O 1
ATOM 642 N N . LEU A 1 87 ? 12.685 -29.702 -30.051 1.00 83.00 87 LEU A N 1
ATOM 643 C CA . LEU A 1 87 ? 11.519 -30.050 -30.868 1.00 83.00 87 LEU A CA 1
ATOM 644 C C . LEU A 1 87 ? 11.853 -31.166 -31.874 1.00 83.00 87 LEU A C 1
ATOM 646 O O . LEU A 1 87 ? 11.103 -32.135 -32.003 1.00 83.00 87 LEU A O 1
ATOM 650 N N . VAL A 1 88 ? 13.010 -31.078 -32.532 1.00 84.44 88 VAL A N 1
ATOM 651 C CA . VAL A 1 88 ? 13.505 -32.108 -33.460 1.00 84.44 88 VAL A CA 1
ATOM 652 C C . VAL A 1 88 ? 13.749 -33.435 -32.730 1.00 84.44 88 VAL A C 1
ATOM 654 O O . VAL A 1 88 ? 13.311 -34.485 -33.192 1.00 84.44 88 VAL A O 1
ATOM 657 N N . ASN A 1 89 ? 14.381 -33.405 -31.551 1.00 84.31 89 ASN A N 1
ATOM 658 C CA . ASN A 1 89 ? 14.613 -34.613 -30.750 1.00 84.31 89 ASN A CA 1
ATOM 659 C C . ASN A 1 89 ? 13.304 -35.267 -30.275 1.00 84.31 89 ASN A C 1
ATOM 661 O O . ASN A 1 89 ? 13.179 -36.489 -30.294 1.00 84.31 89 ASN A O 1
ATOM 665 N N . GLN A 1 90 ? 12.315 -34.467 -29.873 1.00 79.38 90 GLN A N 1
ATOM 666 C CA . GLN A 1 90 ? 11.008 -34.960 -29.422 1.00 79.38 90 GLN A CA 1
ATOM 667 C C . GLN A 1 90 ? 10.175 -35.544 -30.558 1.00 79.38 90 GLN A C 1
ATOM 669 O O . GLN A 1 90 ? 9.474 -36.532 -30.365 1.00 79.38 90 GLN A O 1
ATOM 674 N N . SER A 1 91 ? 10.288 -34.964 -31.748 1.00 79.56 91 SER A N 1
ATOM 675 C CA . SER A 1 91 ? 9.640 -35.466 -32.958 1.00 79.56 91 SER A CA 1
ATOM 676 C C . SER A 1 91 ? 10.420 -36.592 -33.642 1.00 79.56 91 SER A C 1
ATOM 678 O O . SER A 1 91 ? 10.045 -36.999 -34.736 1.00 79.56 91 SER A O 1
ATOM 680 N N . GLN A 1 92 ? 11.501 -37.096 -33.028 1.00 79.62 92 GLN A N 1
ATOM 681 C CA . GLN A 1 92 ? 12.374 -38.131 -33.596 1.00 79.62 92 GLN A CA 1
ATOM 682 C C . GLN A 1 92 ? 12.883 -37.785 -35.012 1.00 79.62 92 GLN A C 1
ATOM 684 O O . GLN A 1 92 ? 13.083 -38.669 -35.842 1.00 79.62 92 GLN A O 1
ATOM 689 N N . GLY A 1 93 ? 13.092 -36.493 -35.294 1.00 73.12 93 GLY A N 1
ATOM 690 C CA . GLY A 1 93 ? 13.568 -36.004 -36.591 1.00 73.12 93 GLY A CA 1
ATOM 691 C C . GLY A 1 93 ? 12.490 -35.833 -37.667 1.00 73.12 93 GLY A C 1
ATOM 692 O O . GLY A 1 93 ? 12.837 -35.593 -38.819 1.00 73.12 93 GLY A O 1
ATOM 693 N N . LEU A 1 94 ? 11.201 -35.944 -37.322 1.00 80.06 94 LEU A N 1
ATOM 694 C CA . LEU A 1 94 ? 10.095 -35.732 -38.267 1.00 80.06 94 LEU A CA 1
ATOM 695 C C . LEU A 1 94 ? 9.830 -34.253 -38.581 1.00 80.06 94 LEU A C 1
ATOM 697 O O . LEU A 1 94 ? 9.171 -33.966 -39.574 1.00 80.06 94 LEU A O 1
ATOM 701 N N . ILE A 1 95 ? 10.321 -33.335 -37.743 1.00 83.12 95 ILE A N 1
ATOM 702 C CA . ILE A 1 95 ? 10.192 -31.886 -37.931 1.00 83.12 95 ILE A CA 1
ATOM 703 C C . ILE A 1 95 ? 11.542 -31.323 -38.379 1.00 83.12 95 ILE A C 1
ATOM 705 O O . ILE A 1 95 ? 12.566 -31.588 -37.749 1.00 83.12 95 ILE A O 1
ATOM 709 N N . SER A 1 96 ? 11.536 -30.533 -39.449 1.00 81.56 96 SER A N 1
ATOM 710 C CA . SER A 1 96 ? 12.708 -29.880 -40.043 1.00 81.56 96 SER A CA 1
ATOM 711 C C . SER A 1 96 ? 12.566 -28.353 -40.038 1.00 81.56 96 SER A C 1
ATOM 713 O O . SER A 1 96 ? 11.487 -27.800 -39.846 1.00 81.56 96 SER A O 1
ATOM 715 N N . GLU A 1 97 ? 13.658 -27.632 -40.299 1.00 80.75 97 GLU A N 1
ATOM 716 C CA . GLU A 1 97 ? 13.709 -26.158 -40.342 1.00 80.75 97 GLU A CA 1
ATOM 717 C C . GLU A 1 97 ? 12.890 -25.537 -41.492 1.00 80.75 97 GLU A C 1
ATOM 719 O O . GLU A 1 97 ? 12.784 -24.311 -41.630 1.00 80.75 97 GLU A O 1
ATOM 724 N N . ARG A 1 98 ? 12.336 -26.401 -42.348 1.00 82.50 98 ARG A N 1
ATOM 725 C CA . ARG A 1 98 ? 11.512 -26.050 -43.503 1.00 82.50 98 ARG A CA 1
ATOM 726 C C . ARG A 1 98 ? 10.015 -26.123 -43.262 1.00 82.50 98 ARG A C 1
ATOM 728 O O . ARG A 1 98 ? 9.259 -25.582 -44.068 1.00 82.50 98 ARG A O 1
ATOM 735 N N . ASP A 1 99 ? 9.605 -26.749 -42.169 1.00 85.50 99 ASP A N 1
ATOM 736 C CA . ASP A 1 99 ? 8.195 -26.884 -41.839 1.00 85.50 99 ASP A CA 1
ATOM 737 C C . ASP A 1 99 ? 7.606 -25.553 -41.355 1.00 85.50 99 ASP A C 1
ATOM 739 O O . ASP A 1 99 ? 8.325 -24.618 -40.988 1.00 85.50 99 ASP A O 1
ATOM 743 N N . GLU A 1 100 ? 6.277 -25.455 -41.367 1.00 83.69 100 GLU A N 1
ATOM 744 C CA . GLU A 1 100 ? 5.564 -24.283 -40.861 1.00 83.69 100 GLU A CA 1
ATOM 745 C C . GLU A 1 100 ? 5.679 -24.212 -39.334 1.00 83.69 100 GLU A C 1
ATOM 747 O O . GLU A 1 100 ? 4.930 -24.847 -38.590 1.00 83.69 100 GLU A O 1
ATOM 752 N N . LEU A 1 101 ? 6.640 -23.422 -38.857 1.00 82.69 101 LEU A N 1
ATOM 753 C CA . LEU A 1 101 ? 6.932 -23.275 -37.437 1.00 82.69 101 LEU A CA 1
ATOM 754 C C . LEU A 1 101 ? 6.354 -21.968 -36.907 1.00 82.69 101 LEU A C 1
ATOM 756 O O . LEU A 1 101 ? 6.507 -20.900 -37.502 1.00 82.69 101 LEU A O 1
ATOM 760 N N . VAL A 1 102 ? 5.721 -22.041 -35.739 1.00 80.44 102 VAL A N 1
ATOM 761 C CA . VAL A 1 102 ? 5.185 -20.871 -35.046 1.00 80.44 102 VAL A CA 1
ATOM 762 C C . VAL A 1 102 ? 5.937 -20.673 -33.741 1.00 80.44 102 VAL A C 1
ATOM 764 O O . VAL A 1 102 ? 5.818 -21.475 -32.819 1.00 80.44 102 VAL A O 1
ATOM 767 N N . LEU A 1 103 ? 6.681 -19.572 -33.645 1.00 79.94 103 LEU A N 1
ATOM 768 C CA . LEU A 1 103 ? 7.347 -19.172 -32.411 1.00 79.94 103 LEU A CA 1
ATOM 769 C C . LEU A 1 103 ? 6.514 -18.105 -31.712 1.00 79.94 103 LEU A C 1
ATOM 771 O O . LEU A 1 103 ? 6.423 -16.960 -32.162 1.00 79.94 103 LEU A O 1
ATOM 775 N N . ALA A 1 104 ? 5.896 -18.490 -30.604 1.00 76.31 104 ALA A N 1
ATOM 776 C CA . ALA A 1 104 ? 5.062 -17.599 -29.824 1.00 76.31 104 ALA A CA 1
ATOM 777 C C . ALA A 1 104 ? 5.853 -16.993 -28.656 1.00 76.31 104 ALA A C 1
ATOM 779 O O . ALA A 1 104 ? 6.449 -17.719 -27.865 1.00 76.31 104 ALA A O 1
ATOM 780 N N . MET A 1 105 ? 5.881 -15.663 -28.547 1.00 75.69 105 MET A N 1
ATOM 781 C CA . MET A 1 105 ? 6.643 -14.967 -27.502 1.00 75.69 105 MET A CA 1
ATOM 782 C C . MET A 1 105 ? 5.984 -13.670 -27.041 1.00 75.69 105 MET A C 1
ATOM 784 O O . MET A 1 105 ? 5.148 -13.096 -27.743 1.00 75.69 105 MET A O 1
ATOM 788 N N . SER A 1 106 ? 6.389 -13.183 -25.866 1.00 75.31 106 SER A N 1
ATOM 789 C CA . SER A 1 106 ? 5.897 -11.911 -25.338 1.00 75.31 106 SER A CA 1
ATOM 790 C C . SER A 1 106 ? 6.371 -10.721 -26.189 1.00 75.31 106 SER A C 1
ATOM 792 O O . SER A 1 106 ? 7.451 -10.774 -26.796 1.00 75.31 106 SER A O 1
ATOM 794 N N . PRO A 1 107 ? 5.607 -9.611 -26.237 1.00 70.62 107 PRO A N 1
ATOM 795 C CA . PRO A 1 107 ? 6.020 -8.405 -26.951 1.00 70.62 107 PRO A CA 1
ATOM 796 C C . PRO A 1 107 ? 7.391 -7.893 -26.499 1.00 70.62 107 PRO A C 1
ATOM 798 O O . PRO A 1 107 ? 8.187 -7.489 -27.346 1.00 70.62 107 PRO A O 1
ATOM 801 N N . SER A 1 108 ? 7.677 -7.978 -25.197 1.00 74.00 108 SER A N 1
ATOM 802 C CA . SER A 1 108 ? 8.938 -7.543 -24.592 1.00 74.00 108 SER A CA 1
ATOM 803 C C . SER A 1 108 ? 10.131 -8.377 -25.065 1.00 74.00 108 SER A C 1
ATOM 805 O O . SER A 1 108 ? 11.161 -7.810 -25.428 1.00 74.00 108 SER A O 1
ATOM 807 N N . LEU A 1 109 ? 9.995 -9.708 -25.145 1.00 72.50 109 LEU A N 1
ATOM 808 C CA . LEU A 1 109 ? 11.061 -10.580 -25.661 1.00 72.50 109 LEU A CA 1
ATOM 809 C C . LEU A 1 109 ? 11.268 -10.397 -27.166 1.00 72.50 109 LEU A C 1
ATOM 811 O O . LEU A 1 109 ? 12.403 -10.406 -27.638 1.00 72.50 109 LEU A O 1
ATOM 815 N N . ARG A 1 110 ? 10.197 -10.136 -27.922 1.00 77.12 110 ARG A N 1
ATOM 816 C CA . ARG A 1 110 ? 10.306 -9.885 -29.364 1.00 77.12 110 ARG A CA 1
ATOM 817 C C . ARG A 1 110 ? 11.143 -8.647 -29.684 1.00 77.12 110 ARG A C 1
ATOM 819 O O . ARG A 1 110 ? 11.879 -8.662 -30.664 1.00 77.12 110 ARG A O 1
ATOM 826 N N . VAL A 1 111 ? 11.057 -7.581 -28.883 1.00 79.38 111 VAL A N 1
ATOM 827 C CA . VAL A 1 111 ? 11.897 -6.382 -29.081 1.00 79.38 111 VAL A CA 1
ATOM 828 C C . VAL A 1 111 ? 13.384 -6.738 -28.983 1.00 79.38 111 VAL A C 1
ATOM 830 O O . VAL A 1 111 ? 14.191 -6.227 -29.756 1.00 79.38 111 VAL A O 1
ATOM 833 N N . LYS A 1 112 ? 13.749 -7.682 -28.108 1.00 78.12 112 LYS A N 1
ATOM 834 C CA . LYS A 1 112 ? 15.140 -8.118 -27.917 1.00 78.12 112 LYS A CA 1
ATOM 835 C C . LYS A 1 112 ? 15.716 -8.903 -29.107 1.00 78.12 112 LYS A C 1
ATOM 837 O O . LYS A 1 112 ? 16.936 -8.958 -29.238 1.00 78.12 112 LYS A O 1
ATOM 842 N N . LEU A 1 113 ? 14.880 -9.430 -30.011 1.00 78.19 113 LEU A N 1
ATOM 843 C CA . LEU A 1 113 ? 15.327 -10.025 -31.284 1.00 78.19 113 LEU A CA 1
ATOM 844 C C . LEU A 1 113 ? 15.782 -8.985 -32.320 1.00 78.19 113 LEU A C 1
ATOM 846 O O . LEU A 1 113 ? 16.432 -9.336 -33.305 1.00 78.19 113 LEU A O 1
ATOM 850 N N . GLY A 1 114 ? 15.439 -7.713 -32.104 1.00 75.88 114 GLY A N 1
ATOM 851 C CA . GLY A 1 114 ? 15.913 -6.598 -32.920 1.00 75.88 114 GLY A CA 1
ATOM 852 C C . GLY A 1 114 ? 17.352 -6.178 -32.614 1.00 75.88 114 GLY A C 1
ATOM 853 O O . GLY A 1 114 ? 17.913 -5.403 -33.382 1.00 75.88 114 GLY A O 1
ATOM 854 N N . GLY A 1 115 ? 17.954 -6.679 -31.527 1.00 74.94 115 GLY A N 1
ATOM 855 C CA . GLY A 1 115 ? 19.353 -6.402 -31.198 1.00 74.94 115 GLY A CA 1
ATOM 856 C C . GLY A 1 115 ? 20.285 -6.866 -32.318 1.00 74.94 115 GLY A C 1
ATOM 857 O O . GLY A 1 115 ? 20.149 -7.992 -32.804 1.00 74.94 115 GLY A O 1
ATOM 858 N N . ALA A 1 116 ? 21.190 -5.986 -32.745 1.00 70.62 116 ALA A N 1
ATOM 859 C CA . ALA A 1 116 ? 22.195 -6.269 -33.762 1.00 70.62 116 ALA A CA 1
ATOM 860 C C . ALA A 1 116 ? 23.510 -6.732 -33.120 1.00 70.62 116 ALA A C 1
ATOM 862 O O . ALA A 1 116 ? 23.819 -6.375 -31.985 1.00 70.62 116 ALA A O 1
ATOM 863 N N . THR A 1 117 ? 24.271 -7.557 -33.833 1.00 74.38 117 THR A N 1
ATOM 864 C CA . THR A 1 117 ? 25.693 -7.788 -33.546 1.00 74.38 117 THR A CA 1
ATOM 865 C C . THR A 1 117 ? 26.541 -6.618 -34.049 1.00 74.38 117 THR A C 1
ATOM 867 O O . THR A 1 117 ? 26.076 -5.804 -34.849 1.00 74.38 117 THR A O 1
ATOM 870 N N . ASP A 1 118 ? 27.825 -6.610 -33.685 1.00 67.94 118 ASP A N 1
ATOM 871 C CA . ASP A 1 118 ? 28.844 -5.684 -34.208 1.00 67.94 118 ASP A CA 1
ATOM 872 C C . ASP A 1 118 ? 28.973 -5.705 -35.747 1.00 67.94 118 ASP A C 1
ATOM 874 O O . ASP A 1 118 ? 29.503 -4.778 -36.353 1.00 67.94 118 ASP A O 1
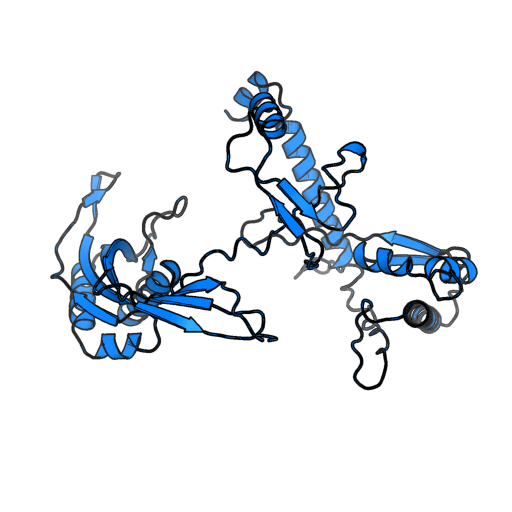ATOM 878 N N . PHE A 1 119 ? 28.439 -6.741 -36.405 1.00 72.00 119 PHE A N 1
ATOM 879 C CA . PHE A 1 119 ? 28.383 -6.875 -37.864 1.00 72.00 119 PHE A CA 1
ATOM 880 C C . PHE A 1 119 ? 27.050 -6.408 -38.474 1.00 72.00 119 PHE A C 1
ATOM 882 O O . PHE A 1 119 ? 26.757 -6.708 -39.632 1.00 72.00 119 PHE A O 1
ATOM 889 N N . ASN A 1 120 ? 26.226 -5.684 -37.708 1.00 69.12 120 ASN A N 1
ATOM 890 C CA . ASN A 1 120 ? 24.922 -5.154 -38.117 1.00 69.12 120 ASN A CA 1
ATOM 891 C C . ASN A 1 120 ? 23.931 -6.236 -38.606 1.00 69.12 120 ASN A C 1
ATOM 893 O O . ASN A 1 120 ? 23.075 -5.998 -39.463 1.00 69.12 120 ASN A O 1
ATOM 897 N N . ILE A 1 121 ? 24.055 -7.456 -38.075 1.00 79.31 121 ILE A N 1
ATOM 898 C CA . ILE A 1 121 ? 23.118 -8.558 -38.310 1.00 79.31 121 ILE A CA 1
ATOM 899 C C . ILE A 1 121 ? 22.292 -8.739 -37.036 1.00 79.31 121 ILE A C 1
ATOM 901 O O . ILE A 1 121 ? 22.846 -8.940 -35.957 1.00 79.31 121 ILE A O 1
ATOM 905 N N . SER A 1 122 ? 20.968 -8.658 -37.154 1.00 83.06 122 SER A N 1
ATOM 906 C CA . SER A 1 122 ? 20.048 -8.880 -36.036 1.00 83.06 122 SER A CA 1
ATOM 907 C C . SER A 1 122 ? 19.736 -10.362 -35.830 1.00 83.06 122 SER A C 1
ATOM 909 O O . SER A 1 122 ? 19.799 -11.147 -36.781 1.00 83.06 122 SER A O 1
ATOM 911 N N . VAL A 1 123 ? 19.317 -10.739 -34.612 1.00 81.62 123 VAL A N 1
ATOM 912 C CA . VAL A 1 123 ? 18.823 -12.107 -34.334 1.00 81.62 123 VAL A CA 1
ATOM 913 C C . VAL A 1 123 ? 17.709 -12.477 -35.311 1.00 81.62 123 VAL A C 1
ATOM 915 O O . VAL A 1 123 ? 17.682 -13.588 -35.828 1.00 81.62 123 VAL A O 1
ATOM 918 N N . MET A 1 124 ? 16.817 -11.528 -35.612 1.00 80.62 124 MET A N 1
ATOM 919 C CA . MET A 1 124 ? 15.735 -11.731 -36.574 1.00 80.62 124 MET A CA 1
ATOM 920 C C . MET A 1 124 ? 16.259 -12.162 -37.948 1.00 80.62 124 MET A C 1
ATOM 922 O O . MET A 1 124 ? 15.806 -13.165 -38.491 1.00 80.62 124 MET A O 1
ATOM 926 N N . LYS A 1 125 ? 17.270 -11.461 -38.474 1.00 83.50 125 LYS A N 1
ATOM 927 C CA . LYS A 1 125 ? 17.868 -11.789 -39.771 1.00 83.50 125 LYS A CA 1
ATOM 928 C C . LYS A 1 125 ? 18.553 -13.157 -39.756 1.00 83.50 125 LYS A C 1
ATOM 930 O O . LYS A 1 125 ? 18.496 -13.881 -40.746 1.00 83.50 125 LYS A O 1
ATOM 935 N N . MET A 1 126 ? 19.179 -13.529 -38.638 1.00 83.75 126 MET A N 1
ATOM 936 C CA . MET A 1 126 ? 19.770 -14.862 -38.465 1.00 83.75 126 MET A CA 1
ATOM 937 C C . MET A 1 126 ? 18.697 -15.959 -38.473 1.00 83.75 126 MET A C 1
ATOM 939 O O . MET A 1 126 ? 18.869 -16.974 -39.142 1.00 83.75 126 MET A O 1
ATOM 943 N N . LEU A 1 127 ? 17.570 -15.736 -37.789 1.00 85.00 127 LEU A N 1
ATOM 944 C CA . LEU A 1 127 ? 16.446 -16.674 -37.744 1.00 85.00 127 LEU A CA 1
ATOM 945 C C . LEU A 1 127 ? 15.766 -16.834 -39.105 1.00 85.00 127 LEU A C 1
ATOM 947 O O . LEU A 1 127 ? 15.508 -17.961 -39.506 1.00 85.00 127 LEU A O 1
ATOM 951 N N . GLU A 1 128 ? 15.528 -15.743 -39.832 1.00 84.62 128 GLU A N 1
ATOM 952 C CA . GLU A 1 128 ? 14.951 -15.776 -41.187 1.00 84.62 128 GLU A CA 1
ATOM 953 C C . GLU A 1 128 ? 15.875 -16.457 -42.204 1.00 84.62 128 GLU A C 1
ATOM 955 O O . GLU A 1 128 ? 15.413 -17.041 -43.179 1.00 84.62 128 GLU A O 1
ATOM 960 N N . THR A 1 129 ? 17.191 -16.393 -41.985 1.00 87.06 129 THR A N 1
ATOM 961 C CA . THR A 1 129 ? 18.161 -17.071 -42.855 1.00 87.06 129 THR A CA 1
ATOM 962 C C . THR A 1 129 ? 18.197 -18.579 -42.591 1.00 87.06 129 THR A C 1
ATOM 964 O O . THR A 1 129 ? 18.411 -19.355 -43.519 1.00 87.06 129 THR A O 1
ATOM 967 N N . TYR A 1 130 ? 18.011 -19.004 -41.336 1.00 85.69 130 TYR A N 1
ATOM 968 C CA . TYR A 1 130 ? 18.076 -20.414 -40.943 1.00 85.69 130 TYR A CA 1
ATOM 969 C C . TYR A 1 130 ? 16.738 -21.151 -41.106 1.00 85.69 130 TYR A C 1
ATOM 971 O O . TYR A 1 130 ? 16.707 -22.261 -41.632 1.00 85.69 130 TYR A O 1
ATOM 979 N N . PHE A 1 131 ? 15.629 -20.537 -40.687 1.00 85.50 131 PHE A N 1
ATOM 980 C CA . PHE A 1 131 ? 14.288 -21.101 -40.810 1.00 85.50 131 PHE A CA 1
ATOM 981 C C . PHE A 1 131 ? 13.585 -20.538 -42.039 1.00 85.50 131 PHE A C 1
ATOM 983 O O . PHE A 1 131 ? 13.359 -19.334 -42.132 1.00 85.50 131 PHE A O 1
ATOM 990 N N . SER A 1 132 ? 13.164 -21.407 -42.954 1.00 80.81 132 SER A N 1
ATOM 991 C CA . SER A 1 132 ? 12.524 -20.937 -44.193 1.00 80.81 132 SER A CA 1
ATOM 992 C C . SER A 1 132 ? 11.065 -20.499 -44.015 1.00 80.81 132 SER A C 1
ATOM 994 O O . SER A 1 132 ? 10.619 -19.616 -44.740 1.00 80.81 132 SER A O 1
ATOM 996 N N . ASN A 1 133 ? 10.342 -21.057 -43.032 1.00 81.62 133 ASN A N 1
ATOM 997 C CA . ASN A 1 133 ? 8.911 -20.803 -42.803 1.00 81.62 133 ASN A CA 1
ATOM 998 C C . ASN A 1 133 ? 8.581 -20.516 -41.321 1.00 81.62 133 ASN A C 1
ATOM 1000 O O . ASN A 1 133 ? 7.591 -21.012 -40.780 1.00 81.62 133 ASN A O 1
ATOM 1004 N N . LEU A 1 134 ? 9.410 -19.717 -40.637 1.00 81.94 134 LEU A N 1
ATOM 1005 C CA . LEU A 1 134 ? 9.165 -19.335 -39.241 1.00 81.94 134 LEU A CA 1
ATOM 1006 C C . LEU A 1 134 ? 8.226 -18.130 -39.134 1.00 81.94 134 LEU A C 1
ATOM 1008 O O . LEU A 1 134 ? 8.542 -17.027 -39.577 1.00 81.94 134 LEU A O 1
ATOM 1012 N N . ARG A 1 135 ? 7.103 -18.307 -38.435 1.00 77.75 135 ARG A N 1
ATOM 1013 C CA . ARG A 1 135 ? 6.176 -17.226 -38.089 1.00 77.75 135 ARG A CA 1
ATOM 1014 C C . ARG A 1 135 ? 6.272 -16.878 -36.609 1.00 77.75 135 ARG A C 1
ATOM 1016 O O . ARG A 1 135 ? 5.936 -17.685 -35.746 1.00 77.75 135 ARG A O 1
ATOM 1023 N N . ILE A 1 136 ? 6.667 -15.643 -36.306 1.00 72.94 136 ILE A N 1
ATOM 1024 C CA . ILE A 1 136 ? 6.727 -15.148 -34.925 1.00 72.94 136 ILE A CA 1
ATOM 1025 C C . ILE A 1 136 ? 5.394 -14.500 -34.550 1.00 72.94 136 ILE A C 1
ATOM 1027 O O . ILE A 1 136 ? 5.027 -13.449 -35.082 1.00 72.94 136 ILE A O 1
ATOM 1031 N N . ILE A 1 137 ? 4.674 -15.109 -33.608 1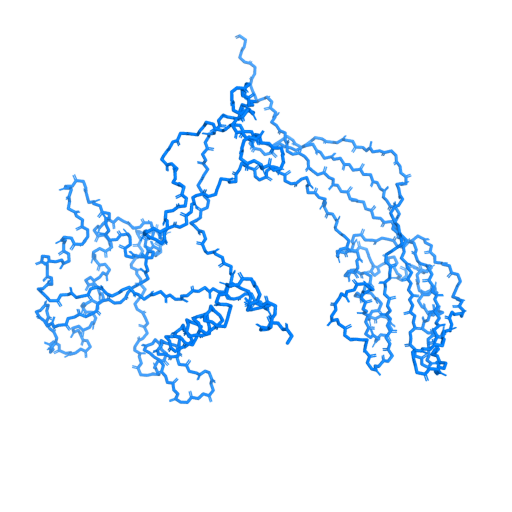.00 68.50 137 ILE A N 1
ATOM 1032 C CA . ILE A 1 137 ? 3.426 -14.566 -33.065 1.00 68.50 137 ILE A CA 1
ATOM 1033 C C . ILE A 1 137 ? 3.713 -13.896 -31.725 1.00 68.50 137 ILE A C 1
ATOM 1035 O O . ILE A 1 137 ? 4.408 -14.428 -30.861 1.00 68.50 137 ILE A O 1
ATOM 1039 N N . LYS A 1 138 ? 3.142 -12.707 -31.546 1.00 61.81 138 LYS A N 1
ATOM 1040 C CA . LYS A 1 138 ? 3.168 -11.995 -30.271 1.00 61.81 138 LYS A CA 1
ATOM 1041 C C . LYS A 1 138 ? 2.010 -12.493 -29.423 1.00 61.81 138 LYS A C 1
ATOM 1043 O O . LYS A 1 138 ? 0.861 -12.304 -29.811 1.00 61.81 138 LYS A O 1
ATOM 1048 N N . ILE A 1 139 ? 2.312 -13.067 -28.269 1.00 55.81 139 ILE A N 1
ATOM 1049 C CA . ILE A 1 139 ? 1.309 -13.376 -27.255 1.00 55.81 139 ILE A CA 1
ATOM 1050 C C . ILE A 1 139 ? 1.454 -12.338 -26.152 1.00 55.81 139 ILE A C 1
ATOM 1052 O O . ILE A 1 139 ? 2.436 -12.333 -25.414 1.00 55.81 139 ILE A O 1
ATOM 1056 N N . SER A 1 140 ? 0.493 -11.420 -26.073 1.00 50.47 140 SER A N 1
ATOM 1057 C CA . SER A 1 140 ? 0.380 -10.526 -24.923 1.00 50.47 140 SER A CA 1
ATOM 1058 C C . SER A 1 140 ? -0.263 -11.305 -23.779 1.00 50.47 140 SER A C 1
ATOM 1060 O O . SER A 1 140 ? -1.360 -11.831 -23.940 1.00 50.47 140 SER A O 1
ATOM 1062 N N . ASN A 1 141 ? 0.404 -11.381 -22.629 1.00 45.50 141 ASN A N 1
ATOM 1063 C CA . ASN A 1 141 ? -0.139 -11.991 -21.410 1.00 45.50 141 ASN A CA 1
ATOM 1064 C C . ASN A 1 141 ? -1.091 -11.051 -20.640 1.00 45.50 141 ASN A C 1
ATOM 1066 O O . ASN A 1 141 ? -1.508 -11.362 -19.524 1.00 45.50 141 ASN A O 1
ATOM 1070 N N . GLY A 1 142 ? -1.499 -9.943 -21.264 1.00 47.78 142 GLY A N 1
ATOM 1071 C CA . GLY A 1 142 ? -2.473 -9.006 -20.719 1.00 47.78 142 GLY A CA 1
ATOM 1072 C C . GLY A 1 142 ? -1.924 -8.159 -19.572 1.00 47.78 142 GLY A C 1
ATOM 1073 O O . GLY A 1 142 ? -0.722 -8.082 -19.340 1.00 47.78 142 GLY A O 1
ATOM 1074 N N . TYR A 1 143 ? -2.846 -7.505 -18.872 1.00 38.03 143 TYR A N 1
ATOM 1075 C CA . TYR A 1 143 ? -2.586 -6.701 -17.681 1.00 38.03 143 TYR A CA 1
ATOM 1076 C C . TYR A 1 143 ? -2.838 -7.556 -16.434 1.00 38.03 143 TYR A C 1
ATOM 1078 O O . TYR A 1 143 ? -3.790 -8.350 -16.399 1.00 38.03 143 TYR A O 1
ATOM 1086 N N . THR A 1 144 ? -2.005 -7.414 -15.407 1.00 40.69 144 THR A N 1
ATOM 1087 C CA . THR A 1 144 ? -2.332 -7.933 -14.077 1.00 40.69 144 THR A CA 1
ATOM 1088 C C . THR A 1 144 ? -3.385 -7.023 -13.465 1.00 40.69 144 THR A C 1
ATOM 1090 O O . THR A 1 144 ? -3.201 -5.810 -13.392 1.00 40.69 144 THR A O 1
ATOM 1093 N N . LYS A 1 145 ? -4.514 -7.615 -13.082 1.00 36.97 145 LYS A N 1
ATOM 1094 C CA . LYS A 1 145 ? -5.549 -6.942 -12.302 1.00 36.97 145 LYS A CA 1
ATOM 1095 C C . LYS A 1 145 ? -5.080 -6.933 -10.845 1.00 36.97 145 LYS A C 1
ATOM 1097 O O . LYS A 1 145 ? -4.562 -7.951 -10.385 1.00 36.97 145 LYS A O 1
ATOM 1102 N N . ASP A 1 146 ? -5.243 -5.817 -10.148 1.00 37.44 146 ASP A N 1
ATOM 1103 C CA . ASP A 1 146 ? -5.184 -5.823 -8.687 1.00 37.44 146 ASP A CA 1
ATOM 1104 C C . ASP A 1 146 ? -6.397 -6.586 -8.115 1.00 37.44 146 ASP A C 1
ATOM 1106 O O . ASP A 1 146 ? -7.307 -7.000 -8.847 1.00 37.44 146 ASP A O 1
ATOM 1110 N N . SER A 1 147 ? -6.431 -6.768 -6.796 1.00 34.47 147 SER A N 1
ATOM 1111 C CA . SER A 1 147 ? -7.560 -7.370 -6.071 1.00 34.47 147 SER A CA 1
ATOM 1112 C C . SER A 1 147 ? -8.889 -6.610 -6.234 1.00 34.47 147 SER A C 1
ATOM 1114 O O . SER A 1 147 ? -9.924 -7.110 -5.800 1.00 34.47 147 SER A O 1
ATOM 1116 N N . ALA A 1 148 ? -8.889 -5.445 -6.895 1.00 35.16 148 ALA A N 1
ATOM 1117 C CA . ALA A 1 148 ? -10.052 -4.608 -7.172 1.00 35.16 148 ALA A CA 1
ATOM 1118 C C . ALA A 1 148 ? -10.466 -4.596 -8.661 1.00 35.16 148 ALA A C 1
ATOM 1120 O O . ALA A 1 148 ? -11.314 -3.795 -9.058 1.00 35.16 148 ALA A O 1
ATOM 1121 N N . PHE A 1 149 ? -9.908 -5.484 -9.497 1.00 35.50 149 PHE A N 1
ATOM 1122 C CA . PHE A 1 149 ? -10.225 -5.612 -10.928 1.00 35.50 149 PHE A CA 1
ATOM 1123 C C . PHE A 1 149 ? -9.991 -4.336 -11.765 1.00 35.50 149 PHE A C 1
ATOM 1125 O O . PHE A 1 149 ? -10.575 -4.192 -12.845 1.00 35.50 149 PHE A O 1
ATOM 1132 N N . ARG A 1 150 ? -9.104 -3.427 -11.332 1.00 37.12 150 ARG A N 1
ATOM 1133 C CA . ARG A 1 150 ? -8.754 -2.217 -12.097 1.00 37.12 150 ARG A CA 1
ATOM 1134 C C . ARG A 1 150 ? -7.628 -2.494 -13.102 1.00 37.12 150 ARG A C 1
ATOM 1136 O O . ARG A 1 150 ? -6.710 -3.270 -12.841 1.00 37.12 150 ARG A O 1
ATOM 1143 N N . GLN A 1 151 ? -7.713 -1.877 -14.286 1.00 38.25 151 GLN A N 1
ATOM 1144 C CA . GLN A 1 151 ? -6.642 -1.925 -15.289 1.00 38.25 151 GLN A CA 1
ATOM 1145 C C . GLN A 1 151 ? -5.512 -0.984 -14.862 1.00 38.25 151 GLN A C 1
ATOM 1147 O O . GLN A 1 151 ? -5.713 0.228 -14.821 1.00 38.25 151 GLN A O 1
ATOM 1152 N N . VAL A 1 152 ? -4.329 -1.531 -14.580 1.00 36.69 152 VAL A N 1
ATOM 1153 C CA . VAL A 1 152 ? -3.125 -0.740 -14.296 1.00 36.69 152 VAL A CA 1
ATOM 1154 C C . VAL A 1 152 ? -2.231 -0.756 -15.546 1.00 36.69 152 VAL A C 1
ATOM 1156 O O . VAL A 1 152 ? -1.890 -1.845 -16.021 1.00 36.69 152 VAL A O 1
ATOM 1159 N N . PRO A 1 153 ? -1.881 0.402 -16.140 1.00 41.22 153 PRO A N 1
ATOM 1160 C CA . PRO A 1 153 ? -0.981 0.457 -17.289 1.00 41.22 153 PRO A CA 1
ATOM 1161 C C . PRO A 1 153 ? 0.393 -0.120 -16.931 1.00 41.22 153 PRO A C 1
ATOM 1163 O O . PRO A 1 153 ? 0.949 0.197 -15.883 1.00 41.22 153 PRO A O 1
ATOM 1166 N N . LEU A 1 154 ? 0.947 -0.962 -17.807 1.00 39.50 154 LEU A N 1
ATOM 1167 C CA . LEU A 1 154 ? 2.289 -1.511 -17.635 1.00 39.50 154 LEU A CA 1
ATOM 1168 C C . LEU A 1 154 ? 3.305 -0.543 -18.257 1.00 39.50 154 LEU A C 1
ATOM 1170 O O . LEU A 1 154 ? 3.304 -0.350 -19.475 1.00 39.50 154 LEU A O 1
ATOM 1174 N N . PHE A 1 155 ? 4.151 0.062 -17.431 1.00 45.91 155 PHE A N 1
ATOM 1175 C CA . PHE A 1 155 ? 5.212 0.964 -17.875 1.00 45.91 155 PHE A CA 1
ATOM 1176 C C . PHE A 1 155 ? 6.527 0.204 -18.097 1.00 45.91 155 PHE A C 1
ATOM 1178 O O . PHE A 1 155 ? 6.750 -0.862 -17.520 1.00 45.91 155 PHE A O 1
ATOM 1185 N N . HIS A 1 156 ? 7.394 0.728 -18.970 1.00 38.38 156 HIS A N 1
ATOM 1186 C CA . HIS A 1 156 ? 8.780 0.259 -19.042 1.00 38.38 156 HIS A CA 1
ATOM 1187 C C . HIS A 1 156 ? 9.453 0.526 -17.684 1.00 38.38 156 HIS A C 1
ATOM 1189 O O . HIS A 1 156 ? 9.114 1.537 -17.066 1.00 38.38 156 HIS A O 1
ATOM 1195 N N . PRO A 1 157 ? 10.359 -0.344 -17.194 1.00 42.91 157 PRO A N 1
ATOM 1196 C CA . PRO A 1 157 ? 11.126 -0.048 -15.988 1.00 42.91 157 PRO A CA 1
ATOM 1197 C C . PRO A 1 157 ? 11.744 1.357 -16.076 1.00 42.91 157 PRO A C 1
ATOM 1199 O O . PRO A 1 157 ? 12.208 1.732 -17.159 1.00 42.91 157 PRO A O 1
ATOM 1202 N N . PRO A 1 158 ? 11.698 2.139 -14.981 1.00 47.97 158 PRO A N 1
ATOM 1203 C CA . PRO A 1 158 ? 12.200 3.505 -14.975 1.00 47.97 158 PRO A CA 1
ATOM 1204 C C . PRO A 1 158 ? 13.673 3.512 -15.385 1.00 47.97 158 PRO A C 1
ATOM 1206 O O . PRO A 1 158 ? 14.452 2.664 -14.949 1.00 47.97 158 PRO A O 1
ATOM 1209 N N . PHE A 1 159 ? 14.027 4.440 -16.267 1.00 45.59 159 PHE A N 1
ATOM 1210 C CA . PHE A 1 159 ? 15.407 4.752 -16.602 1.00 45.59 159 PHE A CA 1
ATOM 1211 C C . PHE A 1 159 ? 15.672 6.179 -16.132 1.00 45.59 159 PHE A C 1
ATOM 1213 O O . PHE A 1 159 ? 14.882 7.082 -16.415 1.00 45.59 159 PHE A O 1
ATOM 1220 N N . ASP A 1 160 ? 16.752 6.363 -15.382 1.00 47.06 160 ASP A N 1
ATOM 1221 C CA . ASP A 1 160 ? 17.095 7.664 -14.824 1.00 47.06 160 ASP A CA 1
ATOM 1222 C C . ASP A 1 160 ? 17.645 8.568 -15.930 1.00 47.06 160 ASP A C 1
ATOM 1224 O O . ASP A 1 160 ? 18.522 8.175 -16.704 1.00 47.06 160 ASP A O 1
ATOM 1228 N N . ILE A 1 161 ? 17.112 9.786 -16.013 1.00 47.09 161 ILE A N 1
ATOM 1229 C CA . ILE A 1 161 ? 17.570 10.826 -16.936 1.00 47.09 161 ILE A CA 1
ATOM 1230 C C . ILE A 1 161 ? 17.884 12.095 -16.156 1.00 47.09 161 ILE A C 1
ATOM 1232 O O . ILE A 1 161 ? 17.104 12.536 -15.311 1.00 47.09 161 ILE A O 1
ATOM 1236 N N . SER A 1 162 ? 19.017 12.718 -16.463 1.00 51.22 162 SER A N 1
ATOM 1237 C CA . SER A 1 162 ? 19.320 14.059 -15.974 1.00 51.22 162 SER A CA 1
ATOM 1238 C C . SER A 1 162 ? 18.505 15.073 -16.778 1.00 51.22 162 SER A C 1
ATOM 1240 O O . SER A 1 162 ? 18.572 15.110 -18.007 1.00 51.22 162 SER A O 1
ATOM 1242 N N . ALA A 1 163 ? 17.712 15.892 -16.090 1.00 51.88 163 ALA A N 1
ATOM 1243 C CA . ALA A 1 163 ? 16.900 16.930 -16.711 1.00 51.88 163 ALA A CA 1
ATOM 1244 C C . ALA A 1 163 ? 16.992 18.241 -15.929 1.00 51.88 163 ALA A C 1
ATOM 1246 O O . ALA A 1 163 ? 16.993 18.250 -14.699 1.00 51.88 163 ALA A O 1
ATOM 1247 N N . GLN A 1 164 ? 17.033 19.363 -16.646 1.00 47.88 164 GLN A N 1
ATOM 1248 C CA . GLN A 1 164 ? 17.059 20.698 -16.067 1.00 47.88 164 GLN A CA 1
ATOM 1249 C C . GLN A 1 164 ? 15.638 21.271 -16.001 1.00 47.88 164 GLN A C 1
ATOM 1251 O O . GLN A 1 164 ? 15.011 21.555 -17.023 1.00 47.88 164 GLN A O 1
ATOM 1256 N N . VAL A 1 165 ? 15.128 21.472 -14.785 1.00 50.59 165 VAL A N 1
ATOM 1257 C CA . VAL A 1 165 ? 13.823 22.107 -14.549 1.00 50.59 165 VAL A CA 1
ATOM 1258 C C . VAL A 1 165 ? 13.998 23.627 -14.484 1.00 50.59 165 VAL A C 1
ATOM 1260 O O . VAL A 1 165 ? 14.819 24.129 -13.719 1.00 50.59 165 VAL A O 1
ATOM 1263 N N . GLN A 1 166 ? 13.217 24.371 -15.267 1.00 56.06 166 GLN A N 1
ATOM 1264 C CA . GLN A 1 166 ? 13.226 25.835 -15.310 1.00 56.06 166 GLN A CA 1
ATOM 1265 C C . GLN A 1 166 ? 11.827 26.419 -15.050 1.00 56.06 166 GLN A C 1
ATOM 1267 O O . GLN A 1 166 ? 10.797 25.762 -15.232 1.00 56.06 166 GLN A O 1
ATOM 1272 N N . ALA A 1 167 ? 11.790 27.680 -14.611 1.00 50.72 167 ALA A N 1
ATOM 1273 C CA . ALA A 1 167 ? 10.550 28.443 -14.509 1.00 50.72 167 ALA A CA 1
ATOM 1274 C C . ALA A 1 167 ? 9.968 28.727 -15.906 1.00 50.72 167 ALA A C 1
ATOM 1276 O O . ALA A 1 167 ? 10.711 28.899 -16.872 1.00 50.72 167 ALA A O 1
ATOM 1277 N N . LEU A 1 168 ? 8.638 28.790 -16.003 1.00 60.41 168 LEU A N 1
ATOM 1278 C CA . LEU A 1 168 ? 7.942 29.129 -17.246 1.00 60.41 168 LEU A CA 1
ATOM 1279 C C . LEU A 1 168 ? 8.236 30.564 -17.672 1.00 60.41 168 LEU A C 1
ATOM 1281 O O . LEU A 1 168 ? 8.259 31.482 -16.849 1.00 60.41 168 LEU A O 1
ATOM 1285 N N . THR A 1 169 ? 8.401 30.761 -18.976 1.00 68.25 169 THR A N 1
ATOM 1286 C CA . THR A 1 169 ? 8.543 32.099 -19.547 1.00 68.25 169 THR A CA 1
ATOM 1287 C C . THR A 1 169 ? 7.172 32.755 -19.753 1.00 68.25 169 THR A C 1
ATOM 1289 O O . THR A 1 169 ? 6.132 32.094 -19.753 1.00 68.25 169 THR A O 1
ATOM 1292 N N . TYR A 1 170 ? 7.144 34.079 -19.938 1.00 57.19 170 TYR A N 1
ATOM 1293 C CA . TYR A 1 170 ? 5.903 34.848 -20.114 1.00 57.19 170 TYR A CA 1
ATOM 1294 C C . TYR A 1 170 ? 5.047 34.367 -21.302 1.00 57.19 170 TYR A C 1
ATOM 1296 O O . TYR A 1 170 ? 3.821 34.342 -21.211 1.00 57.19 170 TYR A O 1
ATOM 1304 N N . SER A 1 171 ? 5.680 33.938 -22.397 1.00 68.81 171 SER A N 1
ATOM 1305 C CA . SER A 1 171 ? 4.986 33.378 -23.562 1.00 68.81 171 SER A CA 1
ATOM 1306 C C . SER A 1 171 ? 4.359 32.012 -23.282 1.00 68.81 171 SER A C 1
ATOM 1308 O O . SER A 1 171 ? 3.267 31.734 -23.776 1.00 68.81 171 SER A O 1
ATOM 1310 N N . ASP A 1 172 ? 5.001 31.181 -22.457 1.00 59.03 172 ASP A N 1
ATOM 1311 C CA . ASP A 1 172 ? 4.487 29.850 -22.110 1.00 59.03 172 ASP A CA 1
ATOM 1312 C C . ASP A 1 172 ? 3.276 29.958 -21.178 1.00 59.03 172 ASP A C 1
ATOM 1314 O O . ASP A 1 172 ? 2.294 29.235 -21.337 1.00 59.03 172 ASP A O 1
ATOM 1318 N N . LEU A 1 173 ? 3.297 30.927 -20.257 1.00 60.31 173 LEU A N 1
ATOM 1319 C CA . LEU A 1 173 ? 2.162 31.233 -19.384 1.00 60.31 173 LEU A CA 1
ATOM 1320 C C . LEU A 1 173 ? 0.929 31.695 -20.175 1.00 60.31 173 LEU A C 1
ATOM 1322 O O . LEU A 1 173 ? -0.180 31.269 -19.866 1.00 60.31 173 LEU A O 1
ATOM 1326 N N . GLN A 1 174 ? 1.110 32.502 -21.228 1.00 67.25 174 GLN A N 1
ATOM 1327 C CA . GLN A 1 174 ? 0.008 32.907 -22.114 1.00 67.25 174 GLN A CA 1
ATOM 1328 C C . GLN A 1 174 ? -0.555 31.737 -22.931 1.00 67.25 174 GLN A C 1
ATOM 1330 O O . GLN A 1 174 ? -1.757 31.682 -23.194 1.00 67.25 174 GLN A O 1
ATOM 1335 N N . HIS A 1 175 ? 0.294 30.785 -23.324 1.00 59.97 175 HIS A N 1
ATOM 1336 C CA . HIS A 1 175 ? -0.145 29.582 -24.029 1.00 59.97 175 HIS A CA 1
ATOM 1337 C C . HIS A 1 175 ? -0.933 28.632 -23.111 1.00 59.97 175 HIS A C 1
ATOM 1339 O O . HIS A 1 175 ? -1.940 28.067 -23.530 1.00 59.97 175 HIS A O 1
ATOM 1345 N N . ILE A 1 176 ? -0.513 28.499 -21.849 1.00 61.28 176 ILE A N 1
ATOM 1346 C CA . ILE A 1 176 ? -1.198 27.690 -20.827 1.00 61.28 176 ILE A CA 1
ATOM 1347 C C . ILE A 1 176 ? -2.567 28.283 -20.473 1.00 61.28 176 ILE A C 1
ATOM 1349 O O . ILE A 1 176 ? -3.545 27.538 -20.386 1.00 61.28 176 ILE A O 1
ATOM 1353 N N . ASP A 1 177 ? -2.656 29.609 -20.339 1.00 62.53 177 ASP A N 1
ATOM 1354 C CA . ASP A 1 177 ? -3.920 30.318 -20.099 1.00 62.53 177 ASP A CA 1
ATOM 1355 C C . ASP A 1 177 ? -4.907 30.112 -21.267 1.00 62.53 177 ASP A C 1
ATOM 1357 O O . ASP A 1 177 ? -6.082 29.805 -21.065 1.00 62.53 177 ASP A O 1
ATOM 1361 N N . GLY A 1 178 ? -4.408 30.126 -22.510 1.00 65.06 178 GLY A N 1
ATOM 1362 C CA . GLY A 1 178 ? -5.197 29.804 -23.706 1.00 65.06 178 GLY A CA 1
ATOM 1363 C C . GLY A 1 178 ? -5.656 28.340 -23.812 1.00 65.06 178 GLY A C 1
ATOM 1364 O O . GLY A 1 178 ? -6.635 28.058 -24.505 1.00 65.06 178 GLY A O 1
ATOM 1365 N N . LEU A 1 179 ? -4.984 27.409 -23.125 1.00 63.88 179 LEU A N 1
ATOM 1366 C CA . LEU A 1 179 ? -5.333 25.982 -23.075 1.00 63.88 179 LEU A CA 1
ATOM 1367 C C . LEU A 1 179 ? -6.227 25.609 -21.878 1.00 63.88 179 LEU A C 1
ATOM 1369 O O . LEU A 1 179 ? -6.662 24.460 -21.792 1.00 63.88 179 LEU A O 1
ATOM 1373 N N . ASN A 1 180 ? -6.539 26.563 -20.989 1.00 57.31 180 ASN A N 1
ATOM 1374 C CA . ASN A 1 180 ? -7.396 26.387 -19.809 1.00 57.31 180 ASN A CA 1
ATOM 1375 C C . ASN A 1 180 ? -6.957 25.224 -18.888 1.00 57.31 180 ASN A C 1
ATOM 1377 O O . ASN A 1 180 ? -7.780 24.463 -18.376 1.00 57.31 180 ASN A O 1
ATOM 1381 N N . ILE A 1 181 ? -5.643 25.057 -18.709 1.00 54.47 181 ILE A N 1
ATOM 1382 C CA . ILE A 1 181 ? -5.049 24.035 -17.834 1.00 54.47 181 ILE A CA 1
ATOM 1383 C C . ILE A 1 181 ? -4.834 24.646 -16.443 1.00 54.47 181 ILE A C 1
ATOM 1385 O O . ILE A 1 181 ? -4.177 25.675 -16.310 1.00 54.47 181 ILE A O 1
ATOM 1389 N N . GLN A 1 182 ? -5.368 24.008 -15.397 1.00 45.31 182 GLN A N 1
ATOM 1390 C CA . GLN A 1 182 ? -5.220 24.449 -14.004 1.00 45.31 182 GLN A CA 1
ATOM 1391 C C . GLN A 1 182 ? -4.135 23.631 -13.280 1.00 45.31 182 GLN A C 1
ATOM 1393 O O . GLN A 1 182 ? -4.180 22.403 -13.302 1.00 45.31 182 GLN A O 1
ATOM 1398 N N . GLY A 1 183 ? -3.171 24.298 -12.629 1.00 53.12 183 GLY A N 1
ATOM 1399 C CA . GLY A 1 183 ? -2.113 23.659 -11.827 1.00 53.12 183 GLY A CA 1
ATOM 1400 C C . GLY A 1 183 ? -0.779 24.424 -11.813 1.00 53.12 183 GLY A C 1
ATOM 1401 O O . GLY A 1 183 ? -0.624 25.432 -12.499 1.00 53.12 183 GLY A O 1
ATOM 1402 N N . ILE A 1 184 ? 0.199 23.942 -11.032 1.00 56.59 184 ILE A N 1
ATOM 1403 C CA . ILE A 1 184 ? 1.591 24.430 -11.073 1.00 56.59 184 ILE A CA 1
ATOM 1404 C C . ILE A 1 184 ? 2.288 23.751 -12.253 1.00 56.59 184 ILE A C 1
ATOM 1406 O O . ILE A 1 184 ? 2.539 22.549 -12.213 1.00 56.59 184 ILE A O 1
ATOM 1410 N N . VAL A 1 185 ? 2.616 24.514 -13.292 1.00 52.84 185 VAL A N 1
ATOM 1411 C CA . VAL A 1 185 ? 3.322 24.008 -14.477 1.00 52.84 185 VAL A CA 1
ATOM 1412 C C . VAL A 1 185 ? 4.798 24.431 -14.407 1.00 52.84 185 VAL A C 1
ATOM 1414 O O . VAL A 1 185 ? 5.120 25.506 -13.901 1.00 52.84 185 VAL A O 1
ATOM 1417 N N . ARG A 1 186 ? 5.714 23.574 -14.870 1.00 58.72 186 ARG A N 1
ATOM 1418 C CA . ARG A 1 186 ? 7.161 23.844 -14.958 1.00 58.72 186 ARG A CA 1
ATOM 1419 C C . ARG A 1 186 ? 7.685 23.359 -16.309 1.00 58.72 186 ARG A C 1
ATOM 1421 O O . ARG A 1 186 ? 7.197 22.349 -16.810 1.00 58.72 186 ARG A O 1
ATOM 1428 N N . SER A 1 187 ? 8.670 24.053 -16.875 1.00 53.44 187 SER A N 1
ATOM 1429 C CA . SER A 1 187 ? 9.337 23.614 -18.107 1.00 53.44 187 SER A CA 1
ATOM 1430 C C . SER A 1 187 ? 10.508 22.705 -17.748 1.00 53.44 187 SER A C 1
ATOM 1432 O O . SER A 1 187 ? 11.298 23.033 -16.864 1.00 53.44 187 SER A O 1
ATOM 1434 N N . VAL A 1 188 ? 10.623 21.559 -18.416 1.00 53.81 188 VAL A N 1
ATOM 1435 C CA . VAL A 1 188 ? 11.681 20.572 -18.170 1.00 53.81 188 VAL A CA 1
ATOM 1436 C C . VAL A 1 188 ? 12.444 20.342 -19.466 1.00 53.81 188 VAL A C 1
ATOM 1438 O O . VAL A 1 188 ? 11.844 20.002 -20.482 1.00 53.81 188 VAL A O 1
ATOM 1441 N N . TYR A 1 189 ? 13.761 20.523 -19.421 1.00 58.06 189 TYR A N 1
ATOM 1442 C CA . TYR A 1 189 ? 14.669 20.218 -20.521 1.00 58.06 189 TYR A CA 1
ATOM 1443 C C . TYR A 1 189 ? 15.404 18.924 -20.187 1.00 58.06 189 TYR A C 1
ATOM 1445 O O . TYR A 1 189 ? 16.209 18.895 -19.260 1.00 58.06 189 TYR A O 1
ATOM 1453 N N . ALA A 1 190 ? 15.096 17.850 -20.904 1.00 52.22 190 ALA A N 1
ATOM 1454 C CA . ALA A 1 190 ? 15.692 16.535 -20.701 1.00 52.22 190 ALA A CA 1
ATOM 1455 C C . ALA A 1 190 ? 16.464 16.101 -21.952 1.00 52.22 190 ALA A C 1
ATOM 1457 O O . ALA A 1 190 ? 16.054 16.404 -23.074 1.00 52.22 190 ALA A O 1
ATOM 1458 N N . GLU A 1 191 ? 17.571 15.386 -21.766 1.00 49.25 191 GLU A N 1
ATOM 1459 C CA . GLU A 1 191 ? 18.334 14.809 -22.874 1.00 49.25 191 GLU A CA 1
ATOM 1460 C C . GLU A 1 191 ? 17.655 13.510 -23.351 1.00 49.25 191 GLU A C 1
ATOM 1462 O O . GLU A 1 191 ? 17.650 12.509 -22.638 1.00 49.25 191 GLU A O 1
ATOM 1467 N N . GLY A 1 192 ? 17.037 13.523 -24.542 1.00 53.41 192 GLY A N 1
ATOM 1468 C CA . GLY A 1 192 ? 16.404 12.342 -25.150 1.00 53.41 192 GLY A CA 1
ATOM 1469 C C . GLY A 1 192 ? 15.201 12.643 -26.054 1.00 53.41 192 GLY A C 1
ATOM 1470 O O . GLY A 1 192 ? 14.724 13.776 -26.126 1.00 53.41 192 GLY A O 1
ATOM 1471 N N . ASP A 1 193 ? 14.702 11.608 -26.739 1.00 52.59 193 ASP A N 1
ATOM 1472 C CA . ASP A 1 193 ? 13.479 11.668 -27.550 1.00 52.59 193 ASP A CA 1
ATOM 1473 C C . ASP A 1 193 ? 12.252 11.300 -26.693 1.00 52.59 193 ASP A C 1
ATOM 1475 O O . ASP A 1 193 ? 12.067 10.133 -26.343 1.00 52.59 193 ASP A O 1
ATOM 1479 N N . PHE A 1 194 ? 11.386 12.275 -26.391 1.00 52.97 194 PHE A N 1
ATOM 1480 C CA . PHE A 1 194 ? 10.153 12.077 -25.611 1.00 52.97 194 PHE A CA 1
ATOM 1481 C C . PHE A 1 194 ? 8.916 12.191 -26.498 1.00 52.97 194 PHE A C 1
ATOM 1483 O O . PHE A 1 194 ? 8.755 13.156 -27.249 1.00 52.97 194 PHE A O 1
ATOM 1490 N N . ASN A 1 195 ? 8.016 11.213 -26.408 1.00 54.78 195 ASN A N 1
ATOM 1491 C CA . ASN A 1 195 ? 6.846 11.144 -27.275 1.00 54.78 195 ASN A CA 1
ATOM 1492 C C . ASN A 1 195 ? 5.561 11.530 -26.536 1.00 54.78 195 ASN A C 1
ATOM 1494 O O . ASN A 1 195 ? 5.229 10.996 -25.478 1.00 54.78 195 ASN A O 1
ATOM 1498 N N . GLY A 1 196 ? 4.778 12.420 -27.148 1.00 48.69 196 GLY A N 1
ATOM 1499 C CA . GLY A 1 196 ? 3.404 12.694 -26.729 1.00 48.69 196 GLY A CA 1
ATOM 1500 C C . GLY A 1 196 ? 2.423 11.585 -27.136 1.00 48.69 196 GLY A C 1
ATOM 1501 O O . GLY A 1 196 ? 2.749 10.661 -27.883 1.00 48.69 196 GLY A O 1
ATOM 1502 N N . VAL A 1 197 ? 1.175 11.703 -26.675 1.00 49.78 197 VAL A N 1
ATOM 1503 C CA . VAL A 1 197 ? 0.102 10.739 -26.977 1.00 49.78 197 VAL A CA 1
ATOM 1504 C C . VAL A 1 197 ? -0.156 10.657 -28.488 1.00 49.78 197 VAL A C 1
ATOM 1506 O O . VAL A 1 197 ? -0.655 11.604 -29.100 1.00 49.78 197 VAL A O 1
ATOM 1509 N N . ASN A 1 198 ? 0.105 9.495 -29.093 1.00 47.22 198 ASN A N 1
ATOM 1510 C CA . ASN A 1 198 ? -0.074 9.255 -30.528 1.00 47.22 198 ASN A CA 1
ATOM 1511 C C . ASN A 1 198 ? -1.293 8.348 -30.777 1.00 47.22 198 ASN A C 1
ATOM 1513 O O . ASN A 1 198 ? -1.197 7.117 -30.770 1.00 47.22 198 ASN A O 1
ATOM 1517 N N . ARG A 1 199 ? -2.460 8.973 -31.005 1.00 42.88 199 ARG A N 1
ATOM 1518 C CA . ARG A 1 199 ? -3.760 8.284 -31.165 1.00 42.88 199 ARG A CA 1
ATOM 1519 C C . ARG A 1 199 ? -3.828 7.324 -32.372 1.00 42.88 199 ARG A C 1
ATOM 1521 O O . ARG A 1 199 ? -4.386 6.243 -32.204 1.00 42.88 199 ARG A O 1
ATOM 1528 N N . PRO A 1 200 ? -3.260 7.644 -33.553 1.00 44.78 200 PRO A N 1
ATOM 1529 C CA . PRO A 1 200 ? -3.252 6.726 -34.700 1.00 44.78 200 PRO A CA 1
ATOM 1530 C C . PRO A 1 200 ? -2.439 5.443 -34.490 1.00 44.78 200 PRO A C 1
ATOM 1532 O O . PRO A 1 200 ? -2.820 4.391 -34.992 1.00 44.78 200 PRO A O 1
ATOM 1535 N N . HIS A 1 201 ? -1.333 5.512 -33.742 1.00 43.34 201 HIS A N 1
ATOM 1536 C CA . HIS A 1 201 ? -0.449 4.362 -33.514 1.00 43.34 201 HIS A CA 1
ATOM 1537 C C . HIS A 1 201 ? -0.750 3.597 -32.218 1.00 43.34 201 HIS A C 1
ATOM 1539 O O . HIS A 1 201 ? -0.004 2.678 -31.885 1.00 43.34 201 HIS A O 1
ATOM 1545 N N . GLN A 1 202 ? -1.809 3.972 -31.486 1.00 42.31 202 GLN A N 1
ATOM 1546 C CA . GLN A 1 202 ? -2.172 3.398 -30.180 1.00 42.31 202 GLN A CA 1
ATOM 1547 C C . GLN A 1 202 ? -1.002 3.378 -29.177 1.00 42.31 202 GLN A C 1
ATOM 1549 O O . GLN A 1 202 ? -0.894 2.475 -28.350 1.00 42.31 202 GLN A O 1
ATOM 1554 N N . LYS A 1 203 ? -0.104 4.369 -29.253 1.00 43.69 203 LYS A N 1
ATOM 1555 C CA . LYS A 1 203 ? 1.007 4.525 -28.307 1.00 43.69 203 LYS A CA 1
ATOM 1556 C C . LYS A 1 203 ? 0.636 5.580 -27.266 1.00 43.69 203 LYS A C 1
ATOM 1558 O O . LYS A 1 203 ? 0.243 6.693 -27.628 1.00 43.69 203 LYS A O 1
ATOM 1563 N N . GLY A 1 204 ? 0.737 5.205 -25.989 1.00 46.00 204 GLY A N 1
ATOM 1564 C CA . GLY A 1 204 ? 0.677 6.149 -24.871 1.00 46.00 204 GLY A CA 1
ATOM 1565 C C . GLY A 1 204 ? 1.838 7.142 -24.937 1.00 46.00 204 GLY A C 1
ATOM 1566 O O . GLY A 1 204 ? 2.828 6.875 -25.616 1.00 46.00 204 GLY A O 1
ATOM 1567 N N . GLY A 1 205 ? 1.681 8.294 -24.289 1.00 47.06 205 GLY A N 1
ATOM 1568 C CA . GLY A 1 205 ? 2.791 9.231 -24.115 1.00 47.06 205 GLY A CA 1
ATOM 1569 C C . GLY A 1 205 ? 3.752 8.742 -23.035 1.00 47.06 205 GLY A C 1
ATOM 1570 O O . GLY A 1 205 ? 3.358 7.960 -22.165 1.00 47.06 205 GLY A O 1
ATOM 1571 N N . ASP A 1 206 ? 4.987 9.220 -23.087 1.00 47.47 206 ASP A N 1
ATOM 1572 C CA . ASP A 1 206 ? 5.950 9.017 -22.010 1.00 47.47 206 ASP A CA 1
ATOM 1573 C C . ASP A 1 206 ? 5.539 9.897 -20.813 1.00 47.47 206 ASP A C 1
ATOM 1575 O O . ASP A 1 206 ? 5.195 11.069 -20.985 1.00 47.47 206 ASP A O 1
ATOM 1579 N N . TYR A 1 207 ? 5.521 9.334 -19.601 1.00 44.94 207 TYR A N 1
ATOM 1580 C CA . TYR A 1 207 ? 5.301 10.096 -18.369 1.00 44.94 207 TYR A CA 1
ATOM 1581 C C . TYR A 1 207 ? 6.639 10.221 -17.644 1.00 44.94 207 TYR A C 1
ATOM 1583 O O . TYR A 1 207 ? 7.310 9.227 -17.377 1.00 44.94 207 TYR A O 1
ATOM 1591 N N . MET A 1 208 ? 7.055 11.455 -17.373 1.00 44.53 208 MET A N 1
ATOM 1592 C CA . MET A 1 208 ? 8.299 11.723 -16.666 1.00 44.53 208 MET A CA 1
ATOM 1593 C C . MET A 1 208 ? 8.006 11.812 -15.173 1.00 44.53 208 MET A C 1
ATOM 1595 O O . MET A 1 208 ? 7.306 12.719 -14.719 1.00 44.53 208 MET A O 1
ATOM 1599 N N . LEU A 1 209 ? 8.555 10.873 -14.408 1.00 44.72 209 LEU A N 1
ATOM 1600 C CA . LEU A 1 209 ? 8.708 11.033 -12.971 1.00 44.72 209 LEU A CA 1
ATOM 1601 C C . LEU A 1 209 ? 9.956 11.890 -12.770 1.00 44.72 209 LEU A C 1
ATOM 1603 O O . LEU A 1 209 ? 11.073 11.398 -12.862 1.00 44.72 209 LEU A O 1
ATOM 1607 N N . LEU A 1 210 ? 9.781 13.191 -12.546 1.00 44.56 210 LEU A N 1
ATOM 1608 C CA . LEU A 1 210 ? 10.845 13.979 -11.928 1.00 44.56 210 LEU A CA 1
ATOM 1609 C C . LEU A 1 210 ? 11.078 13.347 -10.559 1.00 44.56 210 LEU A C 1
ATOM 1611 O O . LEU A 1 210 ? 10.137 13.437 -9.771 1.00 44.56 210 LEU A O 1
ATOM 1615 N N . ASN A 1 211 ? 12.223 12.666 -10.352 1.00 48.16 211 ASN A N 1
ATOM 1616 C CA . ASN A 1 211 ? 12.621 11.932 -9.132 1.00 48.16 211 ASN A CA 1
ATOM 1617 C C . ASN A 1 211 ? 11.632 12.158 -7.999 1.00 48.16 211 ASN A C 1
ATOM 1619 O O . ASN A 1 211 ? 11.658 13.221 -7.381 1.00 48.16 211 ASN A O 1
ATOM 1623 N N . GLY A 1 212 ? 10.673 11.227 -7.925 1.00 39.88 212 GLY A N 1
ATOM 1624 C CA . GLY A 1 212 ? 9.254 11.427 -7.626 1.00 39.88 212 GLY A CA 1
ATOM 1625 C C . GLY A 1 212 ? 8.914 12.514 -6.626 1.00 39.88 212 GLY A C 1
ATOM 1626 O O . GLY A 1 212 ? 8.440 12.168 -5.560 1.00 39.88 212 GLY A O 1
ATOM 1627 N N . ALA A 1 213 ? 9.130 13.787 -6.968 1.00 40.03 213 ALA A N 1
ATOM 1628 C CA . ALA A 1 213 ? 9.144 14.899 -6.025 1.00 40.03 213 ALA A CA 1
ATOM 1629 C C . ALA A 1 213 ? 9.484 14.456 -4.593 1.00 40.03 213 ALA A C 1
ATOM 1631 O O . ALA A 1 213 ? 8.664 14.778 -3.745 1.00 40.03 213 ALA A O 1
ATOM 1632 N N . ASP A 1 214 ? 10.545 13.644 -4.387 1.00 43.59 214 ASP A N 1
ATOM 1633 C CA . ASP A 1 214 ? 10.646 12.660 -3.290 1.00 43.59 214 ASP A CA 1
ATOM 1634 C C . ASP A 1 214 ? 9.560 12.865 -2.246 1.00 43.59 214 ASP A C 1
ATOM 1636 O O . ASP A 1 214 ? 9.723 13.691 -1.340 1.00 43.59 214 ASP A O 1
ATOM 1640 N N . MET A 1 215 ? 8.389 12.263 -2.514 1.00 41.41 215 MET A N 1
ATOM 1641 C CA . MET A 1 215 ? 7.183 12.504 -1.731 1.00 41.41 215 MET A CA 1
ATOM 1642 C C . MET A 1 215 ? 7.599 12.421 -0.285 1.00 41.41 215 MET A C 1
ATOM 1644 O O . MET A 1 215 ? 8.037 11.362 0.136 1.00 41.41 215 MET A O 1
ATOM 1648 N N . ILE A 1 216 ? 7.537 13.546 0.420 1.00 49.28 216 ILE A N 1
ATOM 1649 C CA . ILE A 1 216 ? 8.039 13.670 1.778 1.00 49.28 216 ILE A CA 1
ATOM 1650 C C . ILE A 1 216 ? 7.443 12.512 2.595 1.00 49.28 216 ILE A C 1
ATOM 1652 O O . ILE A 1 216 ? 6.247 12.511 2.900 1.00 49.28 216 ILE A O 1
ATOM 1656 N N . LEU A 1 217 ? 8.249 11.476 2.850 1.00 51.34 217 LEU A N 1
ATOM 1657 C CA . LEU A 1 217 ? 7.757 10.220 3.405 1.00 51.34 217 LEU A CA 1
ATOM 1658 C C . LEU A 1 217 ? 7.667 10.395 4.915 1.00 51.34 217 LEU A C 1
ATOM 1660 O O . LEU A 1 217 ? 8.639 10.788 5.561 1.00 51.34 217 LEU A O 1
ATOM 1664 N N . THR A 1 218 ? 6.494 10.103 5.474 1.00 63.38 218 THR A N 1
ATOM 1665 C CA . THR A 1 218 ? 6.344 9.914 6.917 1.00 63.38 218 THR A CA 1
ATOM 1666 C C . THR A 1 218 ? 6.658 8.462 7.249 1.00 63.38 218 THR A C 1
ATOM 1668 O O . THR A 1 218 ? 6.141 7.549 6.611 1.00 63.38 218 THR A O 1
ATOM 1671 N N . SER A 1 219 ? 7.506 8.238 8.247 1.00 73.88 219 SER A N 1
ATOM 1672 C CA . SER A 1 219 ? 7.931 6.900 8.670 1.00 73.88 219 SER A CA 1
ATOM 1673 C C . SER A 1 219 ? 6.818 6.079 9.324 1.00 73.88 219 SER A C 1
ATOM 1675 O O . SER A 1 2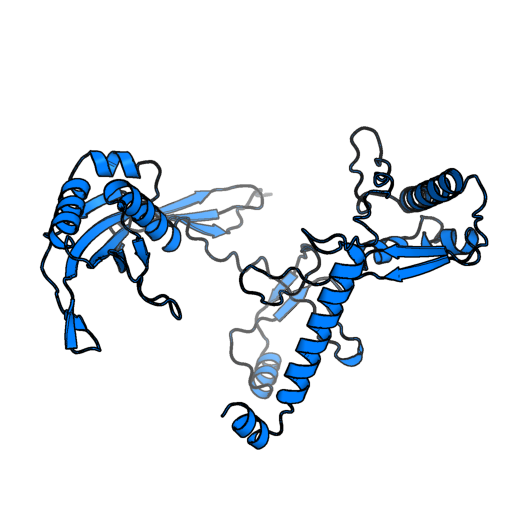19 ? 6.969 4.875 9.486 1.00 73.88 219 SER A O 1
ATOM 1677 N N . VAL A 1 220 ? 5.744 6.737 9.764 1.00 77.19 220 VAL A N 1
ATOM 1678 C CA . VAL A 1 220 ? 4.563 6.116 10.371 1.00 77.19 220 VAL A CA 1
ATOM 1679 C C . VAL A 1 220 ? 3.331 6.754 9.746 1.00 77.19 220 VAL A C 1
ATOM 1681 O O . VAL A 1 220 ? 3.217 7.987 9.731 1.00 77.19 220 VAL A O 1
ATOM 1684 N N . THR A 1 221 ? 2.437 5.921 9.221 1.00 81.81 221 THR A N 1
ATOM 1685 C CA . THR A 1 221 ? 1.165 6.325 8.611 1.00 81.81 221 THR A CA 1
ATOM 1686 C C . THR A 1 221 ? -0.011 6.047 9.545 1.00 81.81 221 THR A C 1
ATOM 1688 O O . THR A 1 221 ? 0.118 5.293 10.506 1.00 81.81 221 THR A O 1
ATOM 1691 N N . GLU A 1 222 ? -1.172 6.646 9.272 1.00 80.50 222 GLU A N 1
ATOM 1692 C CA . GLU A 1 222 ? -2.399 6.363 10.031 1.00 80.50 222 GLU A CA 1
ATOM 1693 C C . GLU A 1 222 ? -2.807 4.883 9.937 1.00 80.50 222 GLU A C 1
ATOM 1695 O O . GLU A 1 222 ? -3.217 4.300 10.940 1.00 80.50 222 GLU A O 1
ATOM 1700 N N . ASP A 1 223 ? -2.610 4.256 8.774 1.00 80.19 223 ASP A N 1
ATOM 1701 C CA . ASP A 1 223 ? -2.893 2.834 8.564 1.00 80.19 223 ASP A CA 1
ATOM 1702 C C . ASP A 1 223 ? -2.044 1.949 9.491 1.00 80.19 223 ASP A C 1
ATOM 1704 O O . ASP A 1 223 ? -2.555 0.977 10.049 1.00 80.19 223 ASP A O 1
ATOM 1708 N N . ASP A 1 224 ? -0.780 2.315 9.736 1.00 79.44 224 ASP A N 1
ATOM 1709 C CA . ASP A 1 224 ? 0.096 1.592 10.668 1.00 79.44 224 ASP A CA 1
ATOM 1710 C C . ASP A 1 224 ? -0.403 1.698 12.119 1.00 79.44 224 ASP A C 1
ATOM 1712 O O . ASP A 1 224 ? -0.361 0.719 12.872 1.00 79.44 224 ASP A O 1
ATOM 1716 N N . LEU A 1 225 ? -0.901 2.877 12.519 1.00 85.19 225 LEU A N 1
ATOM 1717 C CA . LEU A 1 225 ? -1.469 3.109 13.853 1.00 85.19 225 LEU A CA 1
ATOM 1718 C C . LEU A 1 225 ? -2.754 2.290 14.049 1.00 85.19 225 LEU A C 1
ATOM 1720 O O . LEU A 1 225 ? -2.913 1.601 15.062 1.00 85.19 225 LEU A O 1
ATOM 1724 N N . MET A 1 226 ? -3.649 2.328 13.057 1.00 85.56 226 MET A N 1
ATOM 1725 C CA . MET A 1 226 ? -4.910 1.585 13.058 1.00 85.56 226 MET A CA 1
ATOM 1726 C C . MET A 1 226 ? -4.676 0.075 13.041 1.00 85.56 226 MET A C 1
ATOM 1728 O O . MET A 1 226 ? -5.333 -0.651 13.785 1.00 85.56 226 MET A O 1
ATOM 1732 N N . ALA A 1 227 ? -3.717 -0.413 12.251 1.00 84.25 227 ALA A N 1
ATOM 1733 C CA . ALA A 1 227 ? -3.369 -1.829 12.201 1.00 84.25 227 ALA A CA 1
ATOM 1734 C C . ALA A 1 227 ? -2.796 -2.328 13.536 1.00 84.25 227 ALA A C 1
ATOM 1736 O O . ALA A 1 227 ? -3.196 -3.393 14.015 1.00 84.25 227 ALA A O 1
ATOM 1737 N N . ALA A 1 228 ? -1.906 -1.553 14.169 1.00 86.25 228 ALA A N 1
ATOM 1738 C CA . ALA A 1 228 ? -1.328 -1.899 15.467 1.00 86.25 228 ALA A CA 1
ATOM 1739 C C . ALA A 1 228 ? -2.402 -2.000 16.561 1.00 86.25 228 ALA A C 1
ATOM 1741 O O . ALA A 1 228 ? -2.486 -3.007 17.271 1.00 86.25 228 ALA A O 1
ATOM 1742 N N . LEU A 1 229 ? -3.264 -0.984 16.664 1.00 89.69 229 LEU A N 1
ATOM 1743 C CA . LEU A 1 229 ? -4.335 -0.970 17.655 1.00 89.69 229 LEU A CA 1
ATOM 1744 C C . LEU A 1 229 ? -5.401 -2.032 17.364 1.00 89.69 229 LEU A C 1
ATOM 1746 O O . LEU A 1 229 ? -5.822 -2.746 18.274 1.00 89.69 229 LEU A O 1
ATOM 1750 N N . GLY A 1 230 ? -5.806 -2.185 16.103 1.00 87.69 230 GLY A N 1
ATOM 1751 C CA . GLY A 1 230 ? -6.789 -3.183 15.690 1.00 87.69 230 GLY A CA 1
ATOM 1752 C C . GLY A 1 230 ? -6.325 -4.611 15.973 1.00 87.69 230 GLY A C 1
ATOM 1753 O O . GLY A 1 230 ? -7.093 -5.411 16.512 1.00 87.69 230 GLY A O 1
ATOM 1754 N N . GLY A 1 231 ? -5.052 -4.918 15.704 1.00 86.12 231 GLY A N 1
ATOM 1755 C CA . GLY A 1 231 ? -4.444 -6.203 16.048 1.00 86.12 231 GLY A CA 1
ATOM 1756 C C . GLY A 1 231 ? -4.461 -6.475 17.554 1.00 86.12 231 GLY A C 1
ATOM 1757 O O . GLY A 1 231 ? -4.868 -7.558 17.982 1.00 86.12 231 GLY A O 1
ATOM 1758 N N . PHE A 1 232 ? -4.107 -5.476 18.370 1.00 89.75 232 PHE A N 1
ATOM 1759 C CA . PHE A 1 232 ? -4.183 -5.584 19.828 1.00 89.75 232 PHE A CA 1
ATOM 1760 C C . PHE A 1 232 ? -5.621 -5.823 20.310 1.00 89.75 232 PHE A C 1
ATOM 1762 O O . PHE A 1 232 ? -5.870 -6.784 21.039 1.00 89.75 232 PHE A O 1
ATOM 1769 N N . LEU A 1 233 ? -6.583 -5.006 19.870 1.00 89.44 233 LEU A N 1
ATOM 1770 C CA . LEU A 1 233 ? -7.986 -5.113 20.278 1.00 89.44 233 LEU A CA 1
ATOM 1771 C C . LEU A 1 233 ? -8.595 -6.462 19.885 1.00 89.44 233 LEU A C 1
ATOM 1773 O O . LEU A 1 233 ? -9.254 -7.097 20.711 1.00 89.44 233 LEU A O 1
ATOM 1777 N N . THR A 1 234 ? -8.300 -6.948 18.679 1.00 89.44 234 THR A N 1
ATOM 1778 C CA . THR A 1 234 ? -8.716 -8.283 18.226 1.00 89.44 234 THR A CA 1
ATOM 1779 C C . THR A 1 234 ? -8.129 -9.366 19.134 1.00 89.44 234 THR A C 1
ATOM 1781 O O . THR A 1 234 ? -8.832 -10.289 19.538 1.00 89.44 234 THR A O 1
ATOM 1784 N N . SER A 1 235 ? -6.853 -9.240 19.519 1.00 87.62 235 SER A N 1
ATOM 1785 C CA . SER A 1 235 ? -6.172 -10.233 20.360 1.00 87.62 235 SER A CA 1
ATOM 1786 C C . SER A 1 235 ? -6.732 -10.330 21.783 1.00 87.62 235 SER A C 1
ATOM 1788 O O . SER A 1 235 ? -6.802 -11.427 22.336 1.00 87.62 235 SER A O 1
ATOM 1790 N N . VAL A 1 236 ? -7.156 -9.205 22.373 1.00 88.75 236 VAL A N 1
ATOM 1791 C CA . VAL A 1 236 ? -7.613 -9.158 23.774 1.00 88.75 236 VAL A CA 1
ATOM 1792 C C . VAL A 1 236 ? -9.118 -9.360 23.928 1.00 88.75 236 VAL A C 1
ATOM 1794 O O . VAL A 1 236 ? -9.564 -9.822 24.976 1.00 88.75 236 VAL A O 1
ATOM 1797 N N . THR A 1 237 ? -9.908 -9.024 22.904 1.00 87.94 237 THR A N 1
ATOM 1798 C CA . THR A 1 237 ? -11.377 -9.135 22.947 1.00 87.94 237 THR A CA 1
ATOM 1799 C C . THR A 1 237 ? -11.914 -10.330 22.163 1.00 87.94 237 THR A C 1
ATOM 1801 O O . THR A 1 237 ? -12.973 -10.857 22.502 1.00 87.94 237 THR A O 1
ATOM 1804 N N . GLY A 1 238 ? -11.201 -10.770 21.120 1.00 83.94 238 GLY A N 1
ATOM 1805 C CA . GLY A 1 238 ? -11.690 -11.750 20.151 1.00 83.94 238 GLY A CA 1
ATOM 1806 C C . GLY A 1 238 ? -12.822 -11.234 19.256 1.00 83.94 238 GLY A C 1
ATOM 1807 O O . GLY A 1 238 ? -13.465 -12.045 18.593 1.00 83.94 238 GLY A O 1
ATOM 1808 N N . TRP A 1 239 ? -13.108 -9.927 19.277 1.00 81.94 239 TRP A N 1
ATOM 1809 C CA . TRP A 1 239 ? -14.141 -9.292 18.457 1.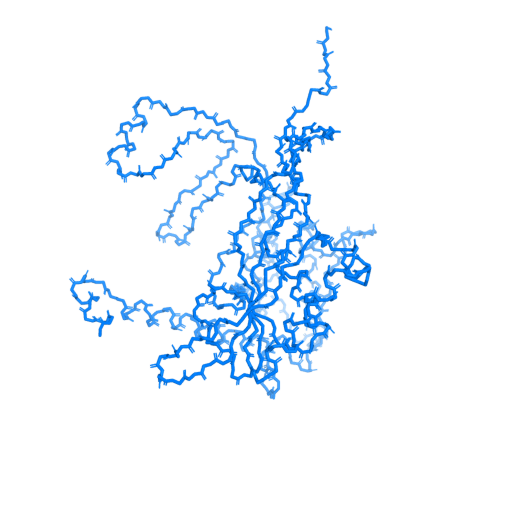00 81.94 239 TRP A CA 1
ATOM 1810 C C . TRP A 1 239 ? -13.545 -8.775 17.153 1.00 81.94 239 TRP A C 1
ATOM 1812 O O . TRP A 1 239 ? -12.365 -8.422 17.098 1.00 81.94 239 TRP A O 1
ATOM 1822 N N . ASP A 1 240 ? -14.378 -8.706 16.117 1.00 83.19 240 ASP A N 1
ATOM 1823 C CA . ASP A 1 240 ? -13.980 -8.113 14.847 1.00 83.19 240 ASP A CA 1
ATOM 1824 C C . ASP A 1 240 ? -13.798 -6.599 15.034 1.00 83.19 240 ASP A C 1
ATOM 1826 O O . ASP A 1 240 ? -14.661 -5.915 15.594 1.00 83.19 240 ASP A O 1
ATOM 1830 N N . VAL A 1 241 ? -12.658 -6.070 14.584 1.00 83.44 241 VAL A N 1
ATOM 1831 C CA . VAL A 1 241 ? -12.322 -4.645 14.690 1.00 83.44 241 VAL A CA 1
ATOM 1832 C C . VAL A 1 241 ? -12.356 -4.011 13.306 1.00 83.44 241 VAL A C 1
ATOM 1834 O O . VAL A 1 241 ? -11.746 -4.510 12.363 1.00 83.44 241 VAL A O 1
ATOM 1837 N N . CYS A 1 242 ? -13.069 -2.898 13.177 1.00 81.06 242 CYS A N 1
ATOM 1838 C CA . CYS A 1 242 ? -13.267 -2.179 11.925 1.00 81.06 242 CYS A CA 1
ATOM 1839 C C . CYS A 1 242 ? -12.857 -0.710 12.074 1.00 81.06 242 CYS A C 1
ATOM 1841 O O . CYS A 1 242 ? -13.046 -0.099 13.125 1.00 81.06 242 CYS A O 1
ATOM 1843 N N . GLN A 1 243 ? -12.335 -0.112 11.006 1.00 79.06 243 GLN A N 1
ATOM 1844 C CA . GLN A 1 243 ? -12.071 1.325 10.959 1.00 79.06 243 GLN A CA 1
ATOM 1845 C C . GLN A 1 243 ? -13.325 2.084 10.507 1.00 79.06 243 GLN A C 1
ATOM 1847 O O . GLN A 1 243 ? -14.033 1.669 9.586 1.00 79.06 243 GLN A O 1
ATOM 1852 N N . ALA A 1 244 ? -13.600 3.213 11.153 1.00 67.38 244 ALA A N 1
ATOM 1853 C CA . ALA A 1 244 ? -14.681 4.108 10.778 1.00 67.38 244 ALA A CA 1
ATOM 1854 C C . ALA A 1 244 ? -14.431 4.816 9.438 1.00 67.38 244 ALA A C 1
ATOM 1856 O O . ALA A 1 244 ? -13.296 4.957 8.998 1.00 67.38 244 ALA A O 1
ATOM 1857 N N . GLN A 1 245 ? -15.506 5.315 8.815 1.00 58.53 245 GLN A N 1
ATOM 1858 C CA . GLN A 1 245 ? -15.461 6.165 7.610 1.00 58.53 245 GLN A CA 1
ATOM 1859 C C . GLN A 1 245 ? -14.915 5.490 6.336 1.00 58.53 245 GLN A C 1
ATOM 1861 O O . GLN A 1 245 ? -14.483 6.169 5.406 1.00 58.53 245 GLN A O 1
ATOM 1866 N N . THR A 1 246 ? -15.003 4.161 6.245 1.00 55.78 246 THR A N 1
ATOM 1867 C CA . THR A 1 246 ? -14.738 3.442 4.990 1.00 55.78 246 THR A CA 1
ATOM 1868 C C . THR A 1 246 ? -16.018 3.371 4.154 1.00 55.78 246 THR A C 1
ATOM 1870 O O . THR A 1 246 ? -17.031 2.840 4.608 1.00 55.78 246 THR A O 1
ATOM 1873 N N . ASN A 1 247 ? -15.995 3.920 2.936 1.00 43.66 247 ASN A N 1
ATOM 1874 C CA . ASN A 1 247 ? -17.142 3.872 2.023 1.00 43.66 247 ASN A CA 1
ATOM 1875 C C . ASN A 1 247 ? -17.394 2.445 1.505 1.00 43.66 247 ASN A C 1
ATOM 1877 O O . ASN A 1 247 ? -16.459 1.668 1.327 1.00 43.66 247 ASN A O 1
ATOM 1881 N N . ASP A 1 248 ? -18.662 2.138 1.217 1.00 47.91 248 ASP A N 1
ATOM 1882 C CA . ASP A 1 248 ? -19.126 0.900 0.567 1.00 47.91 248 ASP A CA 1
ATOM 1883 C C . ASP A 1 248 ? -18.896 -0.418 1.340 1.00 47.91 248 ASP A C 1
ATOM 1885 O O . ASP A 1 248 ? -19.052 -1.499 0.768 1.00 47.91 248 ASP A O 1
ATOM 1889 N N . VAL A 1 249 ? -18.596 -0.361 2.645 1.00 58.72 249 VAL A N 1
ATOM 1890 C CA . VAL A 1 249 ? -18.527 -1.550 3.513 1.00 58.72 249 VAL A CA 1
ATOM 1891 C C . VAL A 1 249 ? -19.744 -1.578 4.448 1.00 58.72 249 VAL A C 1
ATOM 1893 O O . VAL A 1 249 ? -19.896 -0.668 5.266 1.00 58.72 249 VAL A O 1
ATOM 1896 N N . PRO A 1 250 ? -20.639 -2.581 4.339 1.00 58.81 250 PRO A N 1
ATOM 1897 C CA . PRO A 1 250 ? -21.753 -2.723 5.270 1.00 58.81 250 PRO A CA 1
ATOM 1898 C C . PRO A 1 250 ? -21.237 -3.012 6.685 1.00 58.81 250 PRO A C 1
ATOM 1900 O O . PRO A 1 250 ? -20.214 -3.676 6.856 1.00 58.81 250 PRO A O 1
ATOM 1903 N N . MET A 1 251 ? -21.954 -2.519 7.698 1.00 64.81 251 MET A N 1
ATOM 1904 C CA . MET A 1 251 ? -21.635 -2.810 9.098 1.00 64.81 251 MET A CA 1
ATOM 1905 C C . MET A 1 251 ? -21.689 -4.329 9.353 1.00 64.81 251 MET A C 1
ATOM 1907 O O . MET A 1 251 ? -22.584 -4.991 8.816 1.00 64.81 251 MET A O 1
ATOM 1911 N N . PRO A 1 252 ? -20.762 -4.899 10.145 1.00 68.00 252 PRO A N 1
ATOM 1912 C CA . PRO A 1 252 ? -20.800 -6.316 10.501 1.00 68.00 252 PRO A CA 1
ATOM 1913 C C . PRO A 1 252 ? -22.101 -6.699 11.223 1.00 68.00 252 PRO A C 1
ATOM 1915 O O . PRO A 1 252 ? -22.583 -5.965 12.076 1.00 68.00 252 PRO A O 1
ATOM 1918 N N . GLU A 1 253 ? -22.649 -7.883 10.929 1.00 63.47 253 GLU A N 1
ATOM 1919 C CA . GLU A 1 253 ? -23.863 -8.401 11.596 1.00 63.47 253 GLU A CA 1
ATOM 1920 C C . GLU A 1 253 ? -23.602 -8.966 13.011 1.00 63.47 253 GLU A C 1
ATOM 1922 O O . GLU A 1 253 ? -24.533 -9.387 13.697 1.00 63.47 253 GLU A O 1
ATOM 1927 N N . ARG A 1 254 ? -22.338 -9.039 13.444 1.00 73.38 254 ARG A N 1
ATOM 1928 C CA . ARG A 1 254 ? -21.906 -9.602 14.738 1.00 73.38 254 ARG A CA 1
ATOM 1929 C C . ARG A 1 254 ? -21.393 -8.506 15.661 1.00 73.38 254 ARG A C 1
ATOM 1931 O O . ARG A 1 254 ? -21.073 -7.436 15.175 1.00 73.38 254 ARG A O 1
ATOM 1938 N N . ASP A 1 255 ? -21.246 -8.810 16.951 1.00 81.69 255 ASP A N 1
ATOM 1939 C CA . ASP A 1 255 ? -20.560 -7.948 17.923 1.00 81.69 255 ASP A CA 1
ATOM 1940 C C . ASP A 1 255 ? -19.193 -7.485 17.383 1.00 81.69 255 ASP A C 1
ATOM 1942 O O . ASP A 1 255 ? -18.349 -8.310 17.016 1.00 81.69 255 ASP A O 1
ATOM 1946 N N . PHE A 1 256 ? -18.981 -6.169 17.322 1.00 83.69 256 PHE A N 1
ATOM 1947 C CA . PHE A 1 256 ? -17.805 -5.575 16.688 1.00 83.69 256 PHE A CA 1
ATOM 1948 C C . PHE A 1 256 ? -17.326 -4.317 17.413 1.00 83.69 256 PHE A C 1
ATOM 1950 O O . PHE A 1 256 ? -18.041 -3.693 18.204 1.00 83.69 256 PHE A O 1
ATOM 1957 N N . ILE A 1 257 ? -16.081 -3.944 17.133 1.00 86.94 257 ILE A N 1
ATOM 1958 C CA . ILE A 1 257 ? -15.444 -2.730 17.636 1.00 86.94 257 ILE A CA 1
ATOM 1959 C C . ILE A 1 257 ? -15.140 -1.819 16.451 1.00 86.94 257 ILE A C 1
ATOM 1961 O O . ILE A 1 257 ? -14.584 -2.257 15.449 1.00 86.94 257 ILE A O 1
ATOM 1965 N N . MET A 1 258 ? -15.465 -0.539 16.571 1.00 86.00 258 MET A N 1
ATOM 1966 C CA . MET A 1 258 ? -15.191 0.475 15.561 1.00 86.00 258 MET A CA 1
ATOM 1967 C C . MET A 1 258 ? -14.164 1.478 16.086 1.00 86.00 258 MET A C 1
ATOM 1969 O O . MET A 1 258 ? -14.304 1.989 17.195 1.00 86.00 258 MET A O 1
ATOM 1973 N N . MET A 1 259 ? -13.138 1.765 15.287 1.00 88.56 259 MET A N 1
ATOM 1974 C CA . MET A 1 259 ? -12.087 2.730 15.619 1.00 88.56 259 MET A CA 1
ATOM 1975 C C . MET A 1 259 ? -12.237 3.991 14.777 1.00 88.56 259 MET A C 1
ATOM 1977 O O . MET A 1 259 ? -12.263 3.918 13.547 1.00 88.56 259 MET A O 1
ATOM 1981 N N . THR A 1 260 ? -12.292 5.149 15.430 1.00 88.12 260 THR A N 1
ATOM 1982 C CA . THR A 1 260 ? -12.360 6.457 14.771 1.00 88.12 260 THR A CA 1
ATOM 1983 C C . THR A 1 260 ? -11.185 7.319 15.205 1.00 88.12 260 THR A C 1
ATOM 1985 O O . THR A 1 260 ? -11.061 7.664 16.378 1.00 88.12 260 THR A O 1
ATOM 1988 N N . SER A 1 261 ? -10.333 7.699 14.256 1.00 85.69 261 SER A N 1
ATOM 1989 C CA . SER A 1 261 ? -9.263 8.674 14.487 1.00 85.69 261 SER A CA 1
ATOM 1990 C C . SER A 1 261 ? -9.877 10.036 14.807 1.00 85.69 261 SER A C 1
ATOM 1992 O O . SER A 1 261 ? -10.726 10.515 14.055 1.00 85.69 261 SER A O 1
ATOM 1994 N N . LEU A 1 262 ? -9.483 10.662 15.918 1.00 86.94 262 LEU A N 1
ATOM 1995 C CA . LEU A 1 262 ? -10.012 11.969 16.316 1.00 86.94 262 LEU A CA 1
ATOM 1996 C C . LEU A 1 262 ? -9.054 13.106 15.964 1.00 86.94 262 LEU A C 1
ATOM 1998 O O . LEU A 1 262 ? -9.473 14.111 15.391 1.00 86.94 262 LEU A O 1
ATOM 2002 N N . ASN A 1 263 ? -7.786 13.000 16.374 1.00 82.56 263 ASN A N 1
ATOM 2003 C CA . ASN A 1 263 ? -6.777 14.032 16.137 1.00 82.56 263 ASN A CA 1
ATOM 2004 C C . ASN A 1 263 ? -5.347 13.554 16.412 1.00 82.56 263 ASN A C 1
ATOM 2006 O O . ASN A 1 263 ? -5.117 12.658 17.224 1.00 82.56 263 ASN A O 1
ATOM 2010 N N . ASP A 1 264 ? -4.404 14.285 15.818 1.00 82.81 264 ASP A N 1
ATOM 2011 C CA . ASP A 1 264 ? -2.975 14.235 16.106 1.00 82.81 264 ASP A CA 1
ATOM 2012 C C . ASP A 1 264 ? -2.519 15.557 16.732 1.00 82.81 264 ASP A C 1
ATOM 2014 O O . ASP A 1 264 ? -2.621 16.620 16.117 1.00 82.81 264 ASP A O 1
ATOM 2018 N N . THR A 1 265 ? -1.967 15.511 17.945 1.00 78.50 265 THR A N 1
ATOM 2019 C CA . THR A 1 265 ? -1.415 16.692 18.632 1.00 78.50 265 THR A CA 1
ATOM 2020 C C . THR A 1 265 ? 0.095 16.555 18.819 1.00 78.50 265 THR A C 1
ATOM 2022 O O . THR A 1 265 ? 0.561 15.541 19.328 1.00 78.50 265 THR A O 1
ATOM 2025 N N . GLY A 1 266 ? 0.887 17.573 18.469 1.00 75.50 266 GLY A N 1
ATOM 2026 C CA . GLY A 1 266 ? 2.332 17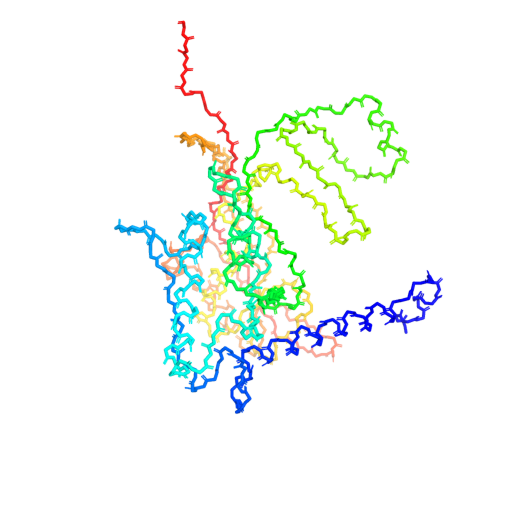.576 18.743 1.00 75.50 266 GLY A CA 1
ATOM 2027 C C . GLY A 1 266 ? 2.639 17.685 20.242 1.00 75.50 266 GLY A C 1
ATOM 2028 O O . GLY A 1 266 ? 2.096 18.554 20.921 1.00 75.50 266 GLY A O 1
ATOM 2029 N N . LEU A 1 267 ? 3.517 16.821 20.758 1.00 75.38 267 LEU A N 1
ATOM 2030 C CA . LEU A 1 267 ? 3.927 16.793 22.173 1.00 75.38 267 LEU A CA 1
ATOM 2031 C C . LEU A 1 267 ? 5.213 17.581 22.455 1.00 75.38 267 LEU A C 1
ATOM 2033 O O . LEU A 1 267 ? 5.540 17.847 23.608 1.00 75.38 267 LEU A O 1
ATOM 2037 N N . SER A 1 268 ? 5.960 17.938 21.412 1.00 72.25 268 SER A N 1
ATOM 2038 C CA . SER A 1 268 ? 7.221 18.672 21.518 1.00 72.25 268 SER A CA 1
ATOM 2039 C C . SER A 1 268 ? 7.416 19.583 20.312 1.00 72.25 268 SER A C 1
ATOM 2041 O O . SER A 1 268 ? 6.636 19.541 19.363 1.00 72.25 268 SER A O 1
ATOM 2043 N N . THR A 1 269 ? 8.463 20.400 20.323 1.00 68.94 269 THR A N 1
ATOM 2044 C CA . THR A 1 269 ? 8.927 21.094 19.123 1.00 68.94 269 THR A CA 1
ATOM 2045 C C . THR A 1 269 ? 9.579 20.115 18.152 1.00 68.94 269 THR A C 1
ATOM 2047 O O . THR A 1 269 ? 10.096 19.061 18.527 1.00 68.94 269 THR A O 1
ATOM 2050 N N . THR A 1 270 ? 9.541 20.470 16.874 1.00 69.12 270 THR A N 1
ATOM 2051 C CA . THR A 1 270 ? 10.146 19.677 15.810 1.00 69.12 270 THR A CA 1
ATOM 2052 C C . THR A 1 270 ? 11.666 19.646 15.950 1.00 69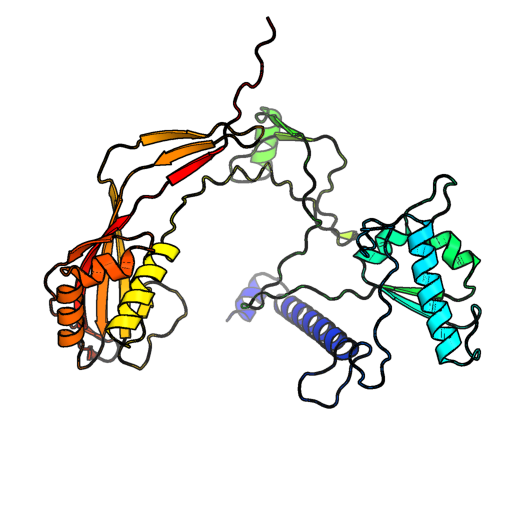.12 270 THR A C 1
ATOM 2054 O O . THR A 1 270 ? 12.311 20.687 16.092 1.00 69.12 270 THR A O 1
ATOM 2057 N N . ARG A 1 271 ? 12.246 18.449 15.878 1.00 66.62 271 ARG A N 1
ATOM 2058 C CA . ARG A 1 271 ? 13.690 18.219 15.832 1.00 66.62 271 ARG A CA 1
ATOM 2059 C C . ARG A 1 271 ? 14.109 17.912 14.401 1.00 66.62 271 ARG A C 1
ATOM 2061 O O . ARG A 1 271 ? 13.465 17.119 13.726 1.00 66.62 271 ARG A O 1
ATOM 2068 N N . ILE A 1 272 ? 15.218 18.503 13.972 1.00 75.12 272 ILE A N 1
ATOM 2069 C CA . ILE A 1 272 ? 15.812 18.263 12.657 1.00 75.12 272 ILE A CA 1
ATOM 2070 C C . ILE A 1 272 ? 17.132 17.521 12.850 1.00 75.12 272 ILE A C 1
ATOM 2072 O O . ILE A 1 272 ? 17.947 17.887 13.699 1.00 75.12 272 ILE A O 1
ATOM 2076 N N . THR A 1 273 ? 17.325 16.472 12.068 1.00 71.75 273 THR A N 1
ATOM 2077 C CA . THR A 1 273 ? 18.558 15.690 11.968 1.00 71.75 273 THR A CA 1
ATOM 2078 C C . THR A 1 273 ? 18.907 15.510 10.498 1.00 71.75 273 THR A C 1
ATOM 2080 O O . THR A 1 273 ? 18.035 15.635 9.645 1.00 71.75 273 THR A O 1
ATOM 2083 N N . TYR A 1 274 ? 20.174 15.256 10.199 1.00 74.81 274 TYR A N 1
ATOM 2084 C CA . TYR A 1 274 ? 20.660 15.086 8.834 1.00 74.81 274 TYR A CA 1
ATOM 2085 C C . TYR A 1 274 ? 21.348 13.732 8.743 1.00 74.81 274 TYR A C 1
ATOM 2087 O O . TYR A 1 274 ? 22.147 13.397 9.619 1.00 74.81 274 TYR A O 1
ATOM 2095 N N . THR A 1 275 ? 21.006 12.969 7.715 1.00 73.94 275 THR A N 1
ATOM 2096 C CA . THR A 1 275 ? 21.690 11.734 7.350 1.00 73.94 275 THR A CA 1
ATOM 2097 C C . THR A 1 275 ? 22.389 11.996 6.031 1.00 73.94 275 THR A C 1
ATOM 2099 O O . THR A 1 275 ? 21.730 12.265 5.029 1.00 73.94 275 THR A O 1
ATOM 2102 N N . ASP A 1 276 ? 23.714 11.976 6.072 1.00 72.25 276 ASP A N 1
ATOM 2103 C CA . ASP A 1 276 ? 24.578 12.249 4.933 1.00 72.25 276 ASP A CA 1
ATOM 2104 C C . ASP A 1 276 ? 25.070 10.914 4.364 1.00 72.25 276 ASP A C 1
ATOM 2106 O O . ASP A 1 276 ? 25.879 10.228 4.988 1.00 72.25 276 ASP A O 1
ATOM 2110 N N . GLU A 1 277 ? 24.490 10.514 3.234 1.00 65.81 277 GLU A N 1
ATOM 2111 C CA . GLU A 1 277 ? 24.824 9.292 2.503 1.00 65.81 277 GLU A CA 1
ATOM 2112 C C . GLU A 1 277 ? 25.069 9.674 1.035 1.00 65.81 277 GLU A C 1
ATOM 2114 O O . GLU A 1 277 ? 24.228 10.374 0.451 1.00 65.81 277 GLU A O 1
ATOM 2119 N N . PRO A 1 278 ? 26.171 9.223 0.405 1.00 58.53 278 PRO A N 1
ATOM 2120 C CA . PRO A 1 278 ? 26.507 9.601 -0.966 1.00 58.53 278 PRO A CA 1
ATOM 2121 C C . PRO A 1 278 ? 25.349 9.332 -1.938 1.00 58.53 278 PRO A C 1
ATOM 2123 O O . PRO A 1 278 ? 24.894 8.197 -2.089 1.00 58.53 278 PRO A O 1
ATOM 2126 N N . GLY A 1 279 ? 24.847 10.390 -2.582 1.00 57.69 279 GLY A N 1
ATOM 2127 C CA . GLY A 1 279 ? 23.735 10.325 -3.540 1.00 57.69 279 GLY A CA 1
ATOM 2128 C C . GLY A 1 279 ? 22.341 10.064 -2.948 1.00 57.69 279 GLY A C 1
ATOM 2129 O O . GLY A 1 279 ? 21.397 9.894 -3.715 1.00 57.69 279 GLY A O 1
ATOM 2130 N N . SER A 1 280 ? 22.184 10.021 -1.617 1.00 61.47 280 SER A N 1
ATOM 2131 C CA . SER A 1 280 ? 20.898 9.740 -0.946 1.00 61.47 280 SER A CA 1
ATOM 2132 C C . SER A 1 280 ? 20.714 10.471 0.393 1.00 61.47 280 SER A C 1
ATOM 2134 O O . SER A 1 280 ? 20.002 10.006 1.285 1.00 61.47 280 SER A O 1
ATOM 2136 N N . GLY A 1 281 ? 21.347 11.637 0.541 1.00 66.81 281 GLY A N 1
ATOM 2137 C CA . GLY A 1 281 ? 21.237 12.460 1.739 1.00 66.81 281 GLY A CA 1
ATOM 2138 C C . GLY A 1 281 ? 19.790 12.825 2.094 1.00 66.81 281 GLY A C 1
ATOM 2139 O O . GLY A 1 281 ? 18.956 13.096 1.228 1.00 66.81 281 GLY A O 1
ATOM 2140 N N . THR A 1 282 ? 19.469 12.840 3.390 1.00 70.88 282 THR A N 1
ATOM 2141 C CA . THR A 1 282 ? 18.132 13.194 3.888 1.00 70.88 282 THR A CA 1
ATOM 2142 C C . THR A 1 282 ? 18.185 14.151 5.075 1.00 70.88 282 THR A C 1
ATOM 2144 O O . THR A 1 282 ? 18.978 14.011 6.007 1.00 70.88 282 THR A O 1
ATOM 2147 N N . GLN A 1 283 ? 17.277 15.123 5.075 1.00 69.44 283 GLN A N 1
ATOM 2148 C CA . GLN A 1 283 ? 16.890 15.887 6.250 1.00 69.44 283 GLN A CA 1
ATOM 2149 C C . GLN A 1 283 ? 15.709 15.183 6.925 1.00 69.44 283 GLN A C 1
ATOM 2151 O O . GLN A 1 283 ? 14.614 15.097 6.378 1.00 69.44 283 GLN A O 1
ATOM 2156 N N . ASN A 1 284 ? 15.929 14.706 8.143 1.00 75.88 284 ASN A N 1
ATOM 2157 C CA . ASN A 1 284 ? 14.959 13.975 8.944 1.00 75.88 284 ASN A CA 1
ATOM 2158 C C . ASN A 1 284 ? 14.338 14.902 9.988 1.00 75.88 284 ASN A C 1
ATOM 2160 O O . ASN A 1 284 ? 15.007 15.365 10.918 1.00 75.88 284 ASN A O 1
ATOM 2164 N N . ILE A 1 285 ? 13.048 15.171 9.822 1.00 74.44 285 ILE A N 1
ATOM 2165 C CA . ILE A 1 285 ? 12.252 16.094 10.623 1.00 74.44 285 ILE A CA 1
ATOM 2166 C C . ILE A 1 285 ? 11.318 15.264 11.508 1.00 74.44 285 ILE A C 1
ATOM 2168 O O . ILE A 1 285 ? 10.380 14.643 11.023 1.00 74.44 285 ILE A O 1
ATOM 2172 N N . ALA A 1 286 ? 11.565 15.234 12.814 1.00 77.44 286 ALA A N 1
ATOM 2173 C CA . ALA A 1 286 ? 10.824 14.400 13.755 1.00 77.44 286 ALA A CA 1
ATOM 2174 C C . ALA A 1 286 ? 10.098 15.246 14.802 1.00 77.44 286 ALA A C 1
ATOM 2176 O O . ALA A 1 286 ? 10.664 16.184 15.370 1.00 77.44 286 ALA A O 1
ATOM 2177 N N . GLN A 1 287 ? 8.855 14.886 15.106 1.00 77.38 287 GLN A N 1
ATOM 2178 C CA . GLN A 1 287 ? 8.093 15.490 16.195 1.00 77.38 287 GLN A CA 1
ATOM 2179 C C . GLN A 1 287 ? 7.248 14.404 16.866 1.00 77.38 287 GLN A C 1
ATOM 2181 O O . GLN A 1 287 ? 6.357 13.870 16.211 1.00 77.38 287 GLN A O 1
ATOM 2186 N N . PRO A 1 288 ? 7.482 14.081 18.152 1.00 80.31 288 PRO A N 1
ATOM 2187 C CA . PRO A 1 288 ? 6.597 13.202 18.908 1.00 80.31 288 PRO A CA 1
ATOM 2188 C C . PRO A 1 288 ? 5.163 13.730 18.891 1.00 80.31 288 PRO A C 1
ATOM 2190 O O . PRO A 1 288 ? 4.929 14.915 19.161 1.00 80.31 288 PRO A O 1
ATOM 2193 N N . LYS A 1 289 ? 4.208 12.855 18.587 1.00 84.00 289 LYS A N 1
ATOM 2194 C CA . LYS A 1 289 ? 2.785 13.179 18.511 1.00 84.00 289 LYS A CA 1
ATOM 2195 C C . LYS A 1 289 ? 1.978 12.304 19.458 1.00 84.00 289 LYS A C 1
ATOM 2197 O O . LYS A 1 289 ? 2.337 11.165 19.747 1.00 84.00 289 LYS A O 1
ATOM 2202 N N . ARG A 1 290 ? 0.866 12.862 19.923 1.00 87.75 290 ARG A N 1
ATOM 2203 C CA . ARG A 1 290 ? -0.214 12.153 20.592 1.00 87.75 290 ARG A CA 1
ATOM 2204 C C . ARG A 1 290 ? -1.342 11.935 19.596 1.00 87.75 290 ARG A C 1
ATOM 2206 O O . ARG A 1 290 ? -1.920 12.916 19.131 1.00 87.75 290 ARG A O 1
ATOM 2213 N N . TRP A 1 291 ? -1.642 10.676 19.323 1.00 88.50 291 TRP A N 1
ATOM 2214 C CA . TRP A 1 291 ? -2.797 10.241 18.553 1.00 88.50 291 TRP A CA 1
ATOM 2215 C C . TRP A 1 291 ? -3.964 9.969 19.503 1.00 88.50 291 TRP A C 1
ATOM 2217 O O . TRP A 1 291 ? -3.804 9.241 20.486 1.00 88.50 291 TRP A O 1
ATOM 2227 N N . SER A 1 292 ? -5.118 10.575 19.236 1.00 89.50 292 SER A N 1
ATOM 2228 C CA . SER A 1 292 ? -6.359 10.326 19.975 1.00 89.50 292 SER A CA 1
ATOM 2229 C C . SER A 1 292 ? -7.316 9.531 19.095 1.00 89.50 292 SER A C 1
ATOM 2231 O O . SER A 1 292 ? -7.610 9.950 17.973 1.00 89.50 292 SER A O 1
ATOM 2233 N N . VAL A 1 293 ? -7.833 8.421 19.613 1.00 91.81 293 VAL A N 1
ATOM 2234 C CA . VAL A 1 293 ? -8.732 7.514 18.894 1.00 91.81 293 VAL A CA 1
ATOM 2235 C C . VAL A 1 293 ? -9.932 7.162 19.765 1.00 91.81 293 VAL A C 1
ATOM 2237 O O . VAL A 1 293 ? -9.787 6.816 20.936 1.00 91.81 293 VAL A O 1
ATOM 2240 N N . GLN A 1 294 ? -11.119 7.256 19.178 1.00 92.69 294 GLN A N 1
ATOM 2241 C CA . GLN A 1 294 ? -12.372 6.845 19.794 1.00 92.69 294 GLN A CA 1
ATOM 2242 C C . GLN A 1 294 ? -12.658 5.390 19.433 1.00 92.69 294 GLN A C 1
ATOM 2244 O O . GLN A 1 294 ? -12.629 5.017 18.257 1.00 92.69 294 GLN A O 1
ATOM 2249 N N . ILE A 1 295 ? -12.965 4.582 20.441 1.00 92.62 295 ILE A N 1
ATOM 2250 C CA . ILE A 1 295 ? -13.317 3.173 20.301 1.00 92.62 295 ILE A CA 1
ATOM 2251 C C . ILE A 1 295 ? -14.784 2.995 20.660 1.00 92.62 295 ILE A C 1
ATOM 2253 O O . ILE A 1 295 ? -15.193 3.231 21.796 1.00 92.62 295 ILE A O 1
ATOM 2257 N N . ASP A 1 296 ? -15.569 2.539 19.694 1.00 90.56 296 ASP A N 1
ATOM 2258 C CA . ASP A 1 296 ? -16.992 2.274 19.843 1.00 90.56 296 ASP A CA 1
ATOM 2259 C C . ASP A 1 296 ? -17.249 0.769 19.822 1.00 90.56 296 ASP A C 1
ATOM 2261 O O . ASP A 1 296 ? -16.989 0.098 18.827 1.00 90.56 296 ASP A O 1
ATOM 2265 N N . CYS A 1 297 ? -17.760 0.227 20.923 1.00 90.12 297 CYS A N 1
ATOM 2266 C CA . CYS A 1 297 ? -18.113 -1.185 21.038 1.00 90.12 297 CYS A CA 1
ATOM 2267 C C . CYS A 1 297 ? -19.613 -1.362 20.780 1.00 90.12 297 CYS A C 1
ATOM 2269 O O . CYS A 1 297 ? -20.426 -0.776 21.502 1.00 90.12 297 CYS A O 1
ATOM 2271 N N . TYR A 1 298 ? -19.965 -2.204 19.809 1.00 88.00 298 TYR A N 1
ATOM 2272 C CA . TYR A 1 298 ? -21.340 -2.550 19.445 1.00 88.00 298 TYR A CA 1
ATOM 2273 C C . TYR A 1 298 ? -21.618 -4.008 19.805 1.00 88.00 298 TYR A C 1
ATOM 2275 O O . TYR A 1 298 ? -20.859 -4.897 19.424 1.00 88.00 298 TYR A O 1
ATOM 2283 N N . GLY A 1 299 ? -22.688 -4.254 20.562 1.00 84.25 299 GLY A N 1
ATOM 2284 C CA . GLY A 1 299 ? -23.087 -5.609 20.951 1.00 84.25 299 GLY A CA 1
ATOM 2285 C C . GLY A 1 299 ? -23.651 -5.714 22.364 1.00 84.25 299 GLY A C 1
ATOM 2286 O O . GLY A 1 299 ? -23.626 -4.757 23.147 1.00 84.25 299 GLY A O 1
ATOM 2287 N N . GLU A 1 300 ? -24.129 -6.907 22.722 1.00 83.25 300 GLU A N 1
ATOM 2288 C CA . GLU A 1 300 ? -24.774 -7.173 24.021 1.00 83.25 300 GLU A CA 1
ATOM 2289 C C . GLU A 1 300 ? -23.803 -6.983 25.203 1.00 83.25 300 GLU A C 1
ATOM 2291 O O . GLU A 1 300 ? -24.188 -6.502 26.269 1.00 83.25 300 GLU A O 1
ATOM 2296 N N . LYS A 1 301 ? -22.514 -7.287 24.994 1.00 87.94 301 LYS A N 1
ATOM 2297 C CA . LYS A 1 301 ? -21.437 -7.138 25.992 1.00 87.94 301 LYS A CA 1
ATOM 2298 C C . LYS A 1 301 ? -20.566 -5.897 25.783 1.00 87.94 301 LYS A C 1
ATOM 2300 O O . LYS A 1 301 ? -19.470 -5.817 26.339 1.00 87.94 301 LYS A O 1
ATOM 2305 N N . SER A 1 302 ? -21.045 -4.916 25.017 1.00 88.38 302 SER A N 1
ATOM 2306 C CA . SER A 1 302 ? -20.307 -3.684 24.692 1.00 88.38 302 SER A CA 1
ATOM 2307 C C . SER A 1 302 ? -19.730 -2.982 25.929 1.00 88.38 302 SER A C 1
ATOM 2309 O O . SER A 1 302 ? -18.575 -2.561 25.914 1.00 88.38 302 SER A O 1
ATOM 2311 N N . LYS A 1 303 ? -20.477 -2.936 27.040 1.00 91.25 303 LYS A N 1
ATOM 2312 C CA . LYS A 1 303 ? -20.006 -2.379 28.320 1.00 91.25 303 LYS A CA 1
ATOM 2313 C C . LYS A 1 303 ? -18.793 -3.114 28.894 1.00 91.25 303 LYS A C 1
ATOM 2315 O O . LYS A 1 303 ? -17.827 -2.477 29.322 1.00 91.25 303 LYS A O 1
ATOM 2320 N N . ASP A 1 304 ? -18.866 -4.439 28.958 1.00 91.56 304 ASP A N 1
ATOM 2321 C CA . ASP A 1 304 ? -17.829 -5.267 29.579 1.00 91.56 304 ASP A CA 1
ATOM 2322 C C . ASP A 1 304 ? -16.546 -5.220 28.744 1.00 91.56 304 ASP A C 1
ATOM 2324 O O . ASP A 1 304 ? -15.448 -5.097 29.291 1.00 91.56 304 ASP A O 1
ATOM 2328 N N . VAL A 1 305 ? -16.690 -5.225 27.415 1.00 91.81 305 VAL A N 1
ATOM 2329 C CA . VAL A 1 305 ? -15.580 -5.067 26.468 1.00 91.81 305 VAL A CA 1
ATOM 2330 C C . VAL A 1 305 ? -14.941 -3.687 26.597 1.00 91.81 305 VAL A C 1
ATOM 2332 O O . VAL A 1 305 ? -13.733 -3.606 26.809 1.00 91.81 305 VAL A O 1
ATOM 2335 N N . ALA A 1 306 ? -15.727 -2.607 26.582 1.00 92.50 306 ALA A N 1
ATOM 2336 C CA . ALA A 1 306 ? -15.200 -1.251 26.739 1.00 92.50 306 ALA A CA 1
ATOM 2337 C C . ALA A 1 306 ? -14.473 -1.064 28.088 1.00 92.50 306 ALA A C 1
ATOM 2339 O O . ALA A 1 306 ? -13.401 -0.462 28.149 1.00 92.50 306 ALA A O 1
ATOM 2340 N N . THR A 1 307 ? -15.001 -1.650 29.170 1.00 92.50 307 THR A N 1
ATOM 2341 C CA . THR A 1 307 ? -14.359 -1.647 30.500 1.00 92.50 307 THR A CA 1
ATOM 2342 C C . THR A 1 307 ? -13.048 -2.432 30.513 1.00 92.50 307 THR A C 1
ATOM 2344 O O . THR A 1 307 ? -12.063 -1.994 31.115 1.00 92.50 307 THR A O 1
ATOM 2347 N N . THR A 1 308 ? -13.021 -3.577 29.832 1.00 91.56 308 THR A N 1
ATOM 2348 C CA . THR A 1 308 ? -11.823 -4.412 29.683 1.00 91.56 308 THR A CA 1
ATOM 2349 C C . THR A 1 308 ? -10.739 -3.663 28.914 1.00 91.56 308 THR A C 1
ATOM 2351 O O . THR A 1 308 ? -9.614 -3.571 29.400 1.00 91.56 308 THR A O 1
ATOM 2354 N N . ILE A 1 309 ? -11.083 -3.051 27.777 1.00 92.69 309 ILE A N 1
ATOM 2355 C CA . ILE A 1 309 ? -10.162 -2.239 26.969 1.00 92.69 309 ILE A CA 1
ATOM 2356 C C . ILE A 1 309 ? -9.588 -1.094 27.809 1.00 92.69 309 ILE A C 1
ATOM 2358 O O . ILE A 1 309 ? -8.370 -0.964 27.906 1.00 92.69 309 ILE A O 1
ATOM 2362 N N . ALA A 1 310 ? -10.438 -0.314 28.487 1.00 92.94 310 ALA A N 1
ATOM 2363 C CA . ALA A 1 310 ? -9.990 0.807 29.315 1.00 92.94 310 ALA A CA 1
ATOM 2364 C C . ALA A 1 310 ? -9.063 0.372 30.463 1.00 92.94 310 ALA A C 1
ATOM 2366 O O . ALA A 1 310 ? -8.136 1.093 30.829 1.00 92.94 310 ALA A O 1
ATOM 2367 N N . THR A 1 311 ? -9.298 -0.809 31.039 1.00 92.00 311 THR A N 1
ATOM 2368 C CA . THR A 1 311 ? -8.473 -1.349 32.127 1.00 92.00 311 THR A CA 1
ATOM 2369 C C . THR A 1 311 ? -7.130 -1.857 31.607 1.00 92.00 311 THR A C 1
ATOM 2371 O O . THR A 1 311 ? -6.094 -1.549 32.195 1.00 92.00 311 THR A O 1
ATOM 2374 N N . LEU A 1 312 ? -7.127 -2.591 30.490 1.00 91.94 312 LEU A N 1
ATOM 2375 C CA . LEU A 1 312 ? -5.902 -3.102 29.876 1.00 91.94 312 LEU A CA 1
ATOM 2376 C C . LEU A 1 312 ? -5.008 -1.969 29.374 1.00 91.94 312 LEU A C 1
ATOM 2378 O O . LEU A 1 312 ? -3.804 -2.015 29.610 1.00 91.94 312 LEU A O 1
ATOM 2382 N N . MET A 1 313 ? -5.581 -0.924 28.773 1.00 91.25 313 MET A N 1
ATOM 2383 C CA . MET A 1 313 ? -4.818 0.222 28.262 1.00 91.25 313 MET A CA 1
ATOM 2384 C C . MET A 1 313 ? -4.100 1.025 29.353 1.00 91.25 313 MET A C 1
ATOM 2386 O O . MET A 1 313 ? -3.129 1.713 29.059 1.00 91.25 313 MET A O 1
ATOM 2390 N N . ARG A 1 314 ? -4.528 0.916 30.619 1.00 87.62 314 ARG A N 1
ATOM 2391 C CA . ARG A 1 314 ? -3.849 1.529 31.778 1.00 87.62 314 ARG A CA 1
ATOM 2392 C C . ARG A 1 314 ? -2.845 0.596 32.461 1.00 87.62 314 ARG A C 1
ATOM 2394 O O . ARG A 1 314 ? -2.324 0.933 33.523 1.00 87.62 314 ARG A O 1
ATOM 2401 N N . SER A 1 315 ? -2.615 -0.591 31.906 1.00 89.00 315 SER A N 1
ATOM 2402 C CA . SER A 1 315 ? -1.766 -1.619 32.504 1.00 89.00 315 SER A CA 1
ATOM 2403 C C . SER A 1 315 ? -0.466 -1.813 31.729 1.00 89.00 315 SER A C 1
ATOM 2405 O O . SER A 1 315 ? -0.399 -1.585 30.523 1.00 89.00 315 SER A O 1
ATOM 2407 N N . ASP A 1 316 ? 0.548 -2.328 32.423 1.00 90.00 316 ASP A N 1
ATOM 2408 C CA . ASP A 1 316 ? 1.842 -2.708 31.841 1.00 90.00 316 ASP A CA 1
ATOM 2409 C C . ASP A 1 316 ? 1.717 -3.745 30.708 1.00 90.00 316 ASP A C 1
ATOM 2411 O O . ASP A 1 316 ? 2.533 -3.788 29.787 1.00 90.00 316 ASP A O 1
ATOM 2415 N N . TYR A 1 317 ? 0.639 -4.537 30.726 1.00 90.31 317 TYR A N 1
ATOM 2416 C CA . TYR A 1 317 ? 0.339 -5.505 29.676 1.00 90.31 317 TYR A CA 1
ATOM 2417 C C . TYR A 1 317 ? 0.195 -4.836 28.304 1.00 90.31 317 TYR A C 1
ATOM 2419 O O . TYR A 1 317 ? 0.750 -5.336 27.329 1.00 90.31 317 TYR A O 1
ATOM 2427 N N . ALA A 1 318 ? -0.510 -3.700 28.218 1.00 87.81 318 ALA A N 1
ATOM 2428 C CA . ALA A 1 318 ? -0.676 -2.985 26.954 1.00 87.81 318 ALA A CA 1
ATOM 2429 C C . ALA A 1 318 ? 0.641 -2.353 26.484 1.00 87.81 318 ALA A C 1
ATOM 2431 O O . ALA A 1 318 ? 0.956 -2.429 25.299 1.00 87.81 318 ALA A O 1
ATOM 2432 N N . CYS A 1 319 ? 1.439 -1.803 27.407 1.00 88.44 319 CYS A N 1
ATOM 2433 C CA . CYS A 1 319 ? 2.767 -1.265 27.095 1.00 88.44 319 CYS A CA 1
ATOM 2434 C C . CYS A 1 319 ? 3.686 -2.344 26.504 1.00 88.44 319 CYS A C 1
ATOM 2436 O O . CYS A 1 319 ? 4.325 -2.119 25.478 1.00 88.44 319 CYS A O 1
ATOM 2438 N N . THR A 1 320 ? 3.695 -3.535 27.110 1.00 89.25 320 THR A N 1
ATOM 2439 C CA . THR A 1 320 ? 4.495 -4.677 26.642 1.00 89.25 320 THR A CA 1
ATOM 2440 C C . THR A 1 320 ? 3.984 -5.216 25.306 1.00 89.25 320 THR A C 1
ATOM 2442 O O . THR A 1 320 ? 4.763 -5.460 24.388 1.00 89.25 320 THR A O 1
ATOM 2445 N N . ALA A 1 321 ? 2.667 -5.388 25.157 1.00 86.19 321 ALA A N 1
ATOM 2446 C CA . ALA A 1 321 ? 2.077 -5.928 23.932 1.00 86.19 321 ALA A CA 1
ATOM 2447 C C . ALA A 1 321 ? 2.305 -5.023 22.707 1.00 86.19 321 ALA A C 1
ATOM 2449 O O . ALA A 1 321 ? 2.378 -5.520 21.584 1.00 86.19 321 ALA A O 1
ATOM 2450 N N . LEU A 1 322 ? 2.432 -3.711 22.923 1.00 88.25 322 LEU A N 1
ATOM 2451 C CA . LEU A 1 322 ? 2.628 -2.711 21.875 1.00 88.25 322 LEU A CA 1
ATOM 2452 C C . LEU A 1 322 ? 4.091 -2.258 21.724 1.00 88.25 322 LEU A C 1
ATOM 2454 O O . LEU A 1 322 ? 4.371 -1.401 20.891 1.00 88.25 322 LEU A O 1
ATOM 2458 N N . GLU A 1 323 ? 5.041 -2.846 22.460 1.00 85.56 323 GLU A N 1
ATOM 2459 C CA . GLU A 1 323 ? 6.463 -2.452 22.450 1.00 85.56 323 GLU A CA 1
ATOM 2460 C C . GLU A 1 323 ? 7.101 -2.487 21.053 1.00 85.56 323 GLU A C 1
ATOM 2462 O O . GLU A 1 323 ? 7.883 -1.606 20.702 1.00 85.56 323 GLU A O 1
ATOM 2467 N N . LEU A 1 324 ? 6.729 -3.474 20.232 1.00 81.88 324 LEU A N 1
ATOM 2468 C CA . LEU A 1 324 ? 7.239 -3.645 18.864 1.00 81.88 324 LEU A CA 1
ATOM 2469 C C . LEU A 1 324 ? 6.400 -2.922 17.799 1.00 81.88 324 LEU A C 1
ATOM 2471 O O . LEU A 1 324 ? 6.607 -3.128 16.603 1.00 81.88 324 LEU A O 1
ATOM 2475 N N . THR A 1 325 ? 5.434 -2.108 18.217 1.00 85.75 325 THR A N 1
ATOM 2476 C CA . THR A 1 325 ? 4.530 -1.365 17.332 1.00 85.75 325 THR A CA 1
ATOM 2477 C C . THR A 1 325 ? 4.881 0.129 17.345 1.00 85.75 325 THR A C 1
ATOM 2479 O O . THR A 1 325 ? 5.591 0.586 18.242 1.00 85.75 325 THR A O 1
ATOM 2482 N N . PRO A 1 326 ? 4.402 0.936 16.379 1.00 83.06 326 PRO A N 1
ATOM 2483 C CA . PRO A 1 326 ? 4.702 2.369 16.355 1.00 83.06 326 PRO A CA 1
ATOM 2484 C C . PRO A 1 326 ? 3.992 3.182 17.454 1.00 83.06 326 PRO A C 1
ATOM 2486 O O . PRO A 1 326 ? 4.249 4.383 17.567 1.00 83.06 326 PRO A O 1
ATOM 2489 N N . ILE A 1 327 ? 3.107 2.562 18.245 1.00 88.12 327 ILE A N 1
ATOM 2490 C CA . ILE A 1 327 ? 2.287 3.223 19.265 1.00 88.12 327 ILE A CA 1
ATOM 2491 C C . ILE A 1 327 ? 2.663 2.795 20.679 1.00 88.12 327 ILE A C 1
ATOM 2493 O O . ILE A 1 327 ? 3.001 1.644 20.936 1.00 88.12 327 ILE A O 1
ATOM 2497 N N . GLN A 1 328 ? 2.530 3.728 21.620 1.00 89.31 328 GLN A N 1
ATOM 2498 C CA . GLN A 1 328 ? 2.618 3.459 23.052 1.00 89.31 328 GLN A CA 1
ATOM 2499 C C . GLN A 1 328 ? 1.416 4.051 23.796 1.00 89.31 328 GLN A C 1
ATOM 2501 O O . GLN A 1 328 ? 1.108 5.228 23.578 1.00 89.31 328 GLN A O 1
ATOM 2506 N N . PRO A 1 329 ? 0.717 3.282 24.654 1.00 91.06 329 PRO A N 1
ATOM 2507 C CA . PRO A 1 329 ? -0.401 3.799 25.442 1.00 91.06 329 PRO A CA 1
ATOM 2508 C C . PRO A 1 329 ? 0.030 4.949 26.360 1.00 91.06 329 PRO A C 1
ATOM 2510 O O . PRO A 1 329 ? 1.064 4.869 27.020 1.00 91.06 329 PRO A O 1
ATOM 2513 N N . LEU A 1 330 ? -0.775 6.013 26.427 1.00 88.56 330 LEU A N 1
ATOM 2514 C CA . LEU A 1 330 ? -0.587 7.112 27.382 1.00 88.56 330 LEU A CA 1
ATOM 2515 C C . LEU A 1 330 ? -1.713 7.154 28.411 1.00 88.56 330 LEU A C 1
ATOM 2517 O O . LEU A 1 330 ? -1.472 7.106 29.616 1.00 88.56 330 LEU A O 1
ATOM 2521 N N . TYR A 1 331 ? -2.944 7.282 27.922 1.00 86.38 331 TYR A N 1
ATOM 2522 C CA . TYR A 1 331 ? -4.130 7.491 28.737 1.00 86.38 331 TYR A CA 1
ATOM 2523 C C . TYR A 1 331 ? -5.326 6.789 28.086 1.00 86.38 331 TYR A C 1
ATOM 2525 O O . TYR A 1 331 ? -5.355 6.538 26.880 1.00 86.38 331 TYR A O 1
ATOM 2533 N N . ALA A 1 332 ? -6.300 6.447 28.918 1.00 91.06 332 ALA A N 1
ATOM 2534 C CA . ALA A 1 332 ? -7.591 5.930 28.499 1.00 91.06 332 ALA A CA 1
ATOM 2535 C C . ALA A 1 332 ? -8.645 6.607 29.363 1.00 91.06 332 ALA A C 1
ATOM 2537 O O . ALA A 1 332 ? -8.498 6.625 30.594 1.00 91.06 332 ALA A O 1
ATOM 2538 N N . ASP A 1 333 ? -9.690 7.137 28.743 1.00 91.06 333 ASP A N 1
ATOM 2539 C CA . ASP A 1 333 ? -10.813 7.742 29.449 1.00 91.06 333 ASP A CA 1
ATOM 2540 C C . ASP A 1 333 ? -11.766 6.676 30.007 1.00 91.06 333 ASP A C 1
ATOM 2542 O O . ASP A 1 333 ? -11.591 5.465 29.827 1.00 91.06 333 ASP A O 1
ATOM 2546 N N . GLU A 1 334 ? -12.737 7.104 30.809 1.00 91.31 334 GLU A N 1
ATOM 2547 C CA . GLU A 1 334 ? -13.743 6.194 31.348 1.00 91.31 334 GLU A CA 1
ATOM 2548 C C . GLU A 1 334 ? -14.758 5.805 30.259 1.00 91.31 334 GLU A C 1
ATOM 2550 O O . GLU A 1 334 ? -15.285 6.681 29.564 1.00 91.31 334 GLU A O 1
ATOM 2555 N N . PRO A 1 335 ? -15.071 4.502 30.110 1.00 92.19 335 PRO A N 1
ATOM 2556 C CA . PRO A 1 335 ? -16.123 4.066 29.208 1.00 92.19 335 PRO A CA 1
ATOM 2557 C C . PRO A 1 335 ? -17.455 4.711 29.572 1.00 92.19 335 PRO A C 1
ATOM 2559 O O . PRO A 1 335 ? -17.862 4.699 30.736 1.00 92.19 335 PRO A O 1
ATOM 2562 N N . HIS A 1 336 ? -18.169 5.210 28.573 1.00 91.06 336 HIS A N 1
ATOM 2563 C CA . HIS A 1 336 ? -19.478 5.821 28.761 1.00 91.06 336 HIS A CA 1
ATOM 2564 C C . HIS A 1 336 ? -20.480 5.306 27.728 1.00 91.06 336 HIS A C 1
ATOM 2566 O O . HIS A 1 336 ? -20.131 4.914 26.614 1.00 91.06 336 HIS A O 1
ATOM 2572 N N . ASN A 1 337 ? -21.750 5.262 28.128 1.00 89.12 337 ASN A N 1
ATOM 2573 C CA . ASN A 1 337 ? -22.823 4.759 27.281 1.00 89.12 337 ASN A CA 1
ATOM 2574 C C . ASN A 1 337 ? -23.233 5.827 26.259 1.00 89.12 337 ASN A C 1
ATOM 2576 O O . ASN A 1 337 ? -23.645 6.925 26.634 1.00 89.12 337 ASN A O 1
ATOM 2580 N N . THR A 1 338 ? -23.160 5.470 24.984 1.00 86.25 338 THR A N 1
ATOM 2581 C CA . THR A 1 338 ? -23.462 6.324 23.828 1.00 86.25 338 THR A CA 1
ATOM 2582 C C . THR A 1 338 ? -24.516 5.690 22.922 1.00 86.25 338 THR A C 1
ATOM 2584 O O . THR A 1 338 ? -24.590 5.999 21.735 1.00 86.25 338 THR A O 1
ATOM 2587 N N . THR A 1 339 ? -25.344 4.801 23.483 1.00 82.06 339 THR A N 1
ATOM 2588 C CA . THR A 1 339 ? -26.454 4.122 22.797 1.00 82.06 339 THR A CA 1
ATOM 2589 C C . THR A 1 339 ? -27.253 5.098 21.935 1.00 82.06 339 THR A C 1
ATOM 2591 O O . THR A 1 339 ? -27.750 6.119 22.416 1.00 82.06 339 THR A O 1
ATOM 2594 N N . MET A 1 340 ? -27.394 4.754 20.656 1.00 73.62 340 MET A N 1
ATOM 2595 C CA . MET A 1 340 ? -28.157 5.516 19.672 1.00 73.62 340 MET A CA 1
ATOM 2596 C C . MET A 1 340 ? -29.364 4.708 19.191 1.00 73.62 340 MET A C 1
ATOM 2598 O O . MET A 1 340 ? -29.437 3.489 19.356 1.00 73.62 340 MET A O 1
ATOM 2602 N N . ILE A 1 341 ? -30.334 5.418 18.618 1.00 67.94 341 ILE A N 1
ATOM 2603 C CA . ILE A 1 341 ? -31.462 4.815 17.910 1.00 67.94 341 ILE A CA 1
ATOM 2604 C C . ILE A 1 341 ? -31.033 4.673 16.449 1.00 67.94 341 ILE A C 1
ATOM 2606 O O . ILE A 1 341 ? -30.663 5.670 15.824 1.00 67.94 341 ILE A O 1
ATOM 2610 N N . ASN A 1 342 ? -31.047 3.451 15.923 1.00 66.50 342 ASN A N 1
ATOM 2611 C CA . ASN A 1 342 ? -30.620 3.179 14.553 1.00 66.50 342 ASN A CA 1
ATOM 2612 C C . ASN A 1 342 ? -31.678 3.619 13.513 1.00 66.50 342 ASN A C 1
ATOM 2614 O O . ASN A 1 342 ? -32.770 4.088 13.852 1.00 66.50 342 ASN A O 1
ATOM 2618 N N . GLY A 1 343 ? -31.366 3.455 12.221 1.00 58.12 343 GLY A N 1
ATOM 2619 C CA . GLY A 1 343 ? -32.268 3.804 11.111 1.00 58.12 343 GLY A CA 1
ATOM 2620 C C . GLY A 1 343 ? -33.596 3.028 11.084 1.00 58.12 343 GLY A C 1
ATOM 2621 O O . GLY A 1 343 ? -34.529 3.447 10.402 1.00 58.12 343 GLY A O 1
ATOM 2622 N N . GLU A 1 344 ? -33.703 1.947 11.860 1.00 60.09 344 GLU A N 1
ATOM 2623 C CA . GLU A 1 344 ? -34.896 1.106 12.020 1.00 60.09 344 GLU A CA 1
ATOM 2624 C C . GLU A 1 344 ? -35.661 1.394 13.326 1.00 60.09 344 GLU A C 1
ATOM 2626 O O . GLU A 1 344 ? -36.583 0.664 13.683 1.00 60.09 344 GLU A O 1
ATOM 2631 N N . GLN A 1 345 ? -35.317 2.477 14.035 1.00 55.00 345 GLN A N 1
ATOM 2632 C CA . GLN A 1 345 ? -35.913 2.874 15.318 1.00 55.00 345 GLN A CA 1
ATOM 2633 C C . GLN A 1 345 ? -35.706 1.872 16.471 1.00 55.00 345 GLN A C 1
ATOM 2635 O O . GLN A 1 345 ? -36.483 1.857 17.429 1.00 55.00 345 GLN A O 1
ATOM 2640 N N . LEU A 1 346 ? -34.645 1.066 16.422 1.00 60.94 346 LEU A N 1
ATOM 2641 C CA . LEU A 1 346 ? -34.258 0.156 17.499 1.00 60.94 346 LEU A CA 1
ATOM 2642 C C . LEU A 1 346 ? -33.086 0.724 18.308 1.00 60.94 346 LEU A C 1
ATOM 2644 O O . LEU A 1 346 ? -32.234 1.444 17.785 1.00 60.94 346 LEU A O 1
ATOM 2648 N N . TYR A 1 347 ? -33.066 0.408 19.605 1.00 61.94 347 TYR A N 1
ATOM 2649 C CA . TYR A 1 347 ? -31.943 0.730 20.483 1.00 61.94 347 TYR A CA 1
ATOM 2650 C C . TYR A 1 347 ? -30.759 -0.175 20.161 1.00 61.94 347 TYR A C 1
ATOM 2652 O O . TYR A 1 347 ? -30.889 -1.397 20.214 1.00 61.94 347 TYR A O 1
ATOM 2660 N N . GLU A 1 348 ? -29.602 0.426 19.904 1.00 69.88 348 GLU A N 1
ATOM 2661 C CA . GLU A 1 348 ? -28.362 -0.300 19.654 1.00 69.88 348 GLU A CA 1
ATOM 2662 C C . GLU A 1 348 ? -27.356 -0.014 20.770 1.00 69.88 348 GLU A C 1
ATOM 2664 O O . GLU A 1 348 ? -26.915 1.123 20.963 1.00 69.88 348 GLU A O 1
ATOM 2669 N N . GLY A 1 349 ? -27.039 -1.048 21.553 1.00 79.31 349 GLY A N 1
ATOM 2670 C CA . GLY A 1 349 ? -26.151 -0.937 22.705 1.00 79.31 349 GLY A CA 1
ATOM 2671 C C . GLY A 1 349 ? -24.743 -0.540 22.277 1.00 79.31 349 GLY A C 1
ATOM 2672 O O . GLY A 1 349 ? -24.010 -1.366 21.734 1.00 79.31 349 GLY A O 1
ATOM 2673 N N . ARG A 1 350 ? -24.376 0.714 22.561 1.00 87.38 350 ARG A N 1
ATOM 2674 C CA . ARG A 1 350 ? -23.074 1.297 22.226 1.00 87.38 350 ARG A CA 1
ATOM 2675 C C . ARG A 1 350 ? -22.389 1.829 23.476 1.00 87.38 350 ARG A C 1
ATOM 2677 O O . ARG A 1 350 ? -22.971 2.612 24.234 1.00 87.38 350 ARG A O 1
ATOM 2684 N N . TRP A 1 351 ? -21.147 1.407 23.674 1.00 92.44 351 TRP A N 1
ATOM 2685 C CA . TRP A 1 351 ? -20.254 1.964 24.687 1.00 92.44 351 TRP A CA 1
ATOM 2686 C C . TRP A 1 351 ? -19.007 2.512 24.018 1.00 92.44 351 TRP A C 1
ATOM 2688 O O . TRP A 1 351 ? -18.388 1.828 23.205 1.00 92.44 351 TRP A O 1
ATOM 2698 N N . THR A 1 352 ? -18.647 3.735 24.386 1.00 92.25 352 THR A N 1
ATOM 2699 C CA . THR A 1 352 ? -17.515 4.458 23.810 1.00 92.25 352 THR A CA 1
ATOM 2700 C C . THR A 1 352 ? -16.418 4.630 24.849 1.00 92.25 352 THR A C 1
ATOM 2702 O O . THR A 1 352 ? -16.698 4.892 26.022 1.00 92.25 352 THR A O 1
ATOM 2705 N N . VAL A 1 353 ? -15.169 4.489 24.416 1.00 93.50 353 VAL A N 1
ATOM 2706 C CA . VAL A 1 353 ? -13.975 4.830 25.191 1.00 93.50 353 VAL A CA 1
ATOM 2707 C C . VAL A 1 353 ? -12.978 5.564 24.302 1.00 93.50 353 VAL A C 1
ATOM 2709 O O . VAL A 1 353 ? -12.697 5.124 23.189 1.00 93.50 353 VAL A O 1
ATOM 2712 N N . ASP A 1 354 ? -12.421 6.658 24.811 1.00 93.56 354 ASP A N 1
ATOM 2713 C CA . ASP A 1 354 ? -11.360 7.399 24.135 1.00 93.56 354 ASP A CA 1
ATOM 2714 C C . ASP A 1 354 ? -10.000 6.939 24.650 1.00 93.56 354 ASP A C 1
ATOM 2716 O O . ASP A 1 354 ? -9.767 6.829 25.859 1.00 93.56 354 ASP A O 1
ATOM 2720 N N . LEU A 1 355 ? -9.100 6.647 23.717 1.00 92.44 355 LEU A N 1
ATOM 2721 C CA . LEU A 1 355 ? -7.742 6.203 23.993 1.00 92.44 355 LEU A CA 1
ATOM 2722 C C . LEU A 1 355 ? -6.749 7.205 23.413 1.00 92.44 355 LEU A C 1
ATOM 2724 O O . LEU A 1 355 ? -6.934 7.733 22.313 1.00 92.44 355 LEU A O 1
ATOM 2728 N N . GLN A 1 356 ? -5.669 7.452 24.148 1.00 92.56 356 GLN A N 1
ATOM 2729 C CA . GLN A 1 356 ? -4.585 8.316 23.706 1.00 92.56 356 GLN A CA 1
ATOM 2730 C C . GLN A 1 356 ? -3.266 7.542 23.655 1.00 92.56 356 GLN A C 1
ATOM 2732 O O . GLN A 1 356 ? -2.848 6.933 24.642 1.00 92.56 356 GLN A O 1
ATOM 2737 N N . PHE A 1 357 ? -2.581 7.631 22.516 1.00 89.19 357 PHE A N 1
ATOM 2738 C CA . PHE A 1 357 ? -1.304 6.972 22.253 1.00 89.19 357 PHE A CA 1
ATOM 2739 C C . PHE A 1 357 ? -0.229 7.988 21.887 1.00 89.19 357 PHE A C 1
ATOM 2741 O O . PHE A 1 357 ? -0.515 9.015 21.276 1.00 89.19 357 PHE A O 1
ATOM 2748 N N . GLN A 1 358 ? 1.021 7.692 22.222 1.00 88.69 358 GLN A N 1
ATOM 2749 C CA . GLN A 1 358 ? 2.177 8.388 21.673 1.00 88.69 358 GLN A CA 1
ATOM 2750 C C . GLN A 1 358 ? 2.724 7.618 20.472 1.00 88.69 358 GLN A C 1
ATOM 2752 O O . GLN A 1 358 ? 2.882 6.402 20.541 1.00 88.69 358 GLN A O 1
ATOM 2757 N N . PHE A 1 359 ? 3.087 8.337 19.413 1.00 85.69 359 PHE A N 1
ATOM 2758 C CA . PHE A 1 359 ? 3.874 7.815 18.298 1.00 85.69 359 PHE A CA 1
ATOM 2759 C C . PHE A 1 359 ? 4.883 8.869 17.825 1.00 85.69 359 PHE A C 1
ATOM 2761 O O . PHE A 1 359 ? 4.724 10.068 18.072 1.00 85.69 359 PHE A O 1
ATOM 2768 N N . ASN A 1 360 ? 5.952 8.428 17.163 1.00 84.19 360 ASN A N 1
ATOM 2769 C CA . ASN A 1 360 ? 7.075 9.292 16.788 1.00 84.19 360 ASN A CA 1
ATOM 2770 C C . ASN A 1 360 ? 7.312 9.249 15.268 1.00 84.19 360 ASN A C 1
ATOM 2772 O O . ASN A 1 360 ? 8.189 8.512 14.816 1.00 84.19 360 ASN A O 1
ATOM 2776 N N . PRO A 1 361 ? 6.551 10.014 14.465 1.00 79.38 361 PRO A N 1
ATOM 2777 C CA . PRO A 1 361 ? 6.761 10.066 13.025 1.00 79.38 361 PRO A CA 1
ATOM 2778 C C . PRO A 1 361 ? 8.040 10.842 12.685 1.00 79.38 361 PRO A C 1
ATOM 2780 O O . PRO A 1 361 ? 8.332 11.892 13.273 1.00 79.38 361 PRO A O 1
ATOM 2783 N N . VAL A 1 362 ? 8.778 10.339 11.699 1.00 77.25 362 VAL A N 1
ATOM 2784 C CA . VAL A 1 362 ? 9.915 11.010 11.068 1.00 77.25 362 VAL A CA 1
ATOM 2785 C C . VAL A 1 362 ? 9.541 11.319 9.633 1.00 77.25 362 VAL A C 1
ATOM 2787 O O . VAL A 1 362 ? 9.102 10.448 8.893 1.00 77.25 362 VAL A O 1
ATOM 2790 N N . VAL A 1 363 ? 9.709 12.576 9.261 1.00 74.62 363 VAL A N 1
ATOM 2791 C CA . VAL A 1 363 ? 9.450 13.084 7.929 1.00 74.62 363 VAL A CA 1
ATOM 2792 C C . VAL A 1 363 ? 10.790 13.280 7.229 1.00 74.62 363 VAL A C 1
ATOM 2794 O O . VAL A 1 363 ? 11.574 14.137 7.641 1.00 74.62 363 VAL A O 1
ATOM 2797 N N . SER A 1 364 ? 11.067 12.470 6.211 1.00 73.00 364 SER A N 1
ATOM 2798 C CA . SER A 1 364 ? 12.344 12.488 5.491 1.00 73.00 364 SER A CA 1
ATOM 2799 C C . SER A 1 364 ? 12.227 13.307 4.210 1.00 73.00 364 SER A C 1
ATOM 2801 O O . SER A 1 364 ? 11.393 13.021 3.351 1.00 73.00 364 SER A O 1
ATOM 2803 N N . VAL A 1 365 ? 13.064 14.337 4.097 1.00 69.50 365 VAL A N 1
ATOM 2804 C CA . VAL A 1 365 ? 13.153 15.227 2.935 1.00 69.50 365 VAL A CA 1
ATOM 2805 C C . VAL A 1 365 ? 14.510 15.021 2.271 1.00 69.50 365 VAL A C 1
ATOM 2807 O O . VAL A 1 365 ? 15.529 15.262 2.923 1.00 69.50 365 VAL A O 1
ATOM 2810 N N . PRO A 1 366 ? 14.564 14.585 1.009 1.00 66.31 366 PRO A N 1
ATOM 2811 C CA . PRO A 1 366 ? 15.846 14.381 0.340 1.00 66.31 366 PRO A CA 1
ATOM 2812 C C . PRO A 1 366 ? 16.608 15.678 0.096 1.00 66.31 366 PRO A C 1
ATOM 2814 O O . PRO A 1 366 ? 16.025 16.737 -0.151 1.00 66.31 366 PRO A O 1
ATOM 2817 N N . MET A 1 367 ? 17.927 15.598 0.255 1.00 56.78 367 MET A N 1
ATOM 2818 C CA . MET A 1 367 ? 18.836 16.736 0.217 1.00 56.78 367 MET A CA 1
ATOM 2819 C C . MET A 1 367 ? 20.211 16.287 -0.281 1.00 56.78 367 MET A C 1
ATOM 2821 O O . MET A 1 367 ? 20.720 15.249 0.130 1.00 56.78 367 MET A O 1
ATOM 2825 N N . GLU A 1 368 ? 20.826 17.089 -1.144 1.00 60.16 368 GLU A N 1
ATOM 2826 C CA . GLU A 1 368 ? 22.198 16.868 -1.605 1.00 60.16 368 GLU A CA 1
ATOM 2827 C C . GLU A 1 368 ? 23.187 17.533 -0.636 1.00 60.16 368 GLU A C 1
ATOM 2829 O O . GLU A 1 368 ? 23.015 18.699 -0.261 1.00 60.16 368 GLU A O 1
ATOM 2834 N N . PHE A 1 369 ? 24.221 16.794 -0.229 1.00 55.03 369 PHE A N 1
ATOM 2835 C CA . PHE A 1 369 ? 25.352 17.311 0.543 1.00 55.03 369 PHE A CA 1
ATOM 2836 C C . PHE A 1 369 ? 26.546 17.572 -0.385 1.00 55.03 369 PHE A C 1
ATOM 2838 O O . PHE A 1 369 ? 26.627 17.040 -1.491 1.00 55.03 369 PHE A O 1
ATOM 2845 N N . ALA A 1 370 ? 27.450 18.461 0.030 1.00 49.03 370 ALA A N 1
ATOM 2846 C CA . ALA A 1 370 ? 28.658 18.759 -0.733 1.00 49.03 370 ALA A CA 1
ATOM 2847 C C . ALA A 1 370 ? 29.778 17.788 -0.331 1.00 49.03 370 ALA A C 1
ATOM 2849 O O . ALA A 1 370 ? 30.296 17.889 0.779 1.00 49.03 370 ALA A O 1
ATOM 2850 N N . ASP A 1 371 ? 30.167 16.899 -1.247 1.00 52.00 371 ASP A N 1
ATOM 2851 C CA . ASP A 1 371 ? 31.141 15.833 -0.969 1.00 52.00 371 ASP A CA 1
ATOM 2852 C C . ASP A 1 371 ? 32.609 16.310 -1.016 1.00 52.00 371 ASP A C 1
ATOM 2854 O O . ASP A 1 371 ? 33.450 15.821 -0.262 1.00 52.00 371 ASP A O 1
ATOM 2858 N N . GLU A 1 372 ? 32.942 17.298 -1.861 1.00 46.84 372 GLU A N 1
ATOM 2859 C CA . GLU A 1 372 ? 34.307 17.829 -2.009 1.00 46.84 372 GLU A CA 1
ATOM 2860 C C . GLU A 1 372 ? 34.323 19.349 -2.252 1.00 46.84 372 GLU A C 1
ATOM 2862 O O . GLU A 1 372 ? 33.631 19.873 -3.127 1.00 46.84 372 GLU A O 1
ATOM 2867 N N . ILE A 1 373 ? 35.172 20.073 -1.511 1.00 40.94 373 ILE A N 1
ATOM 2868 C CA . ILE A 1 373 ? 35.530 21.470 -1.801 1.00 40.94 373 ILE A CA 1
ATOM 2869 C C . ILE A 1 373 ? 36.911 21.457 -2.454 1.00 40.94 373 ILE A C 1
ATOM 2871 O O . ILE A 1 373 ? 37.927 21.347 -1.769 1.00 40.94 373 ILE A O 1
ATOM 2875 N N . ASN A 1 374 ? 36.955 21.583 -3.778 1.00 38.59 374 ASN A N 1
ATOM 2876 C CA . ASN A 1 374 ? 38.211 21.811 -4.488 1.00 38.59 374 ASN A CA 1
ATOM 2877 C C . ASN A 1 374 ? 38.576 23.300 -4.390 1.00 38.59 374 ASN A C 1
ATOM 2879 O O . ASN A 1 374 ? 37.926 24.143 -5.010 1.00 38.59 374 ASN A O 1
ATOM 2883 N N . THR A 1 375 ? 39.582 23.612 -3.568 1.00 42.59 375 THR A N 1
ATOM 2884 C CA . THR A 1 375 ? 40.219 24.942 -3.476 1.00 42.59 375 THR A CA 1
ATOM 2885 C C . THR A 1 375 ? 41.263 25.169 -4.549 1.00 42.59 375 THR A C 1
ATOM 2887 O O . THR A 1 375 ? 42.060 24.229 -4.776 1.00 42.59 375 THR A O 1
#

Foldseek 3Di:
DVVVVCVVVVHPVVVVVVVVVVVVVVLVVLVCQAANDPPDPRGHPPGDPPDDDDDQQDAPDDVGDSDLVPDDQVSLLVSVVVVVVVVCVVVVNPDDLADQAEAEDAPVSVVSQQHADPVRAGVVNVSVVRRVRYHYHHDHNAADADVVRDGDDDDDPDDDWDKDKAADDPVVVVVCVVVVDDDDDIDIGTPDDWDDCDPVVNDHGDDDCPVVLVPFDKPDDPVLVQVLVQVVLCVQPVAHEEEPDDPPDDDDPDWYKYKYWDDKAFPDDWDWDWDDDVPWIKIKIKTKIKTKMKMKTWDPCQVVSLQSVQVCLPDVNQQVSCVVGQKGWDHKDDKDWPWDQDPVRDTITMIMIMTMIIGMIITIDTDDDDPDDDD

Sequence (375 aa):
METDMASQAKINLAGDKQRAAATTIDIDANKFYLLGVQGKEIYGALNDPNLTAAIVAAPVGAGGSPLWADKDTQQRYNDVLALFARLVNQSQGLISERDELVLAMSPSLRVKLGGATDFNISVMKMLETYFSNLRIIKISNGYTKDSAFRQVPLFHPPFDISAQVQALTYSDLQHIDGLNIQGIVRSVYAEGDFNGVNRPHQKGGDYMLLNGADMILTSVTEDDLMAALGGFLTSVTGWDVCQAQTNDVPMPERDFIMMTSLNDTGLSTTRITYTDEPGSGTQNIAQPKRWSVQIDCYGEKSKDVATTIATLMRSDYACTALELTPIQPLYADEPHNTTMINGEQLYEGRWTVDLQFQFNPVVSVPMEFADEINT